Protein AF-A0A183CCS7-F1 (afdb_monomer_lite)

Structure (mmCIF, N/CA/C/O backbone):
data_AF-A0A183CCS7-F1
#
_entry.id   AF-A0A183CCS7-F1
#
loop_
_atom_site.group_PDB
_atom_site.id
_atom_site.type_symbol
_atom_site.label_atom_id
_atom_site.label_alt_id
_atom_site.label_comp_id
_atom_site.label_asym_id
_atom_site.label_entity_id
_atom_site.label_seq_id
_atom_site.pdbx_PDB_ins_code
_atom_site.Cartn_x
_atom_site.Cartn_y
_atom_site.Cartn_z
_atom_site.occupancy
_atom_site.B_iso_or_equiv
_atom_site.auth_seq_id
_atom_site.auth_comp_id
_atom_site.auth_asym_id
_atom_site.auth_atom_id
_atom_site.pdbx_PDB_model_num
ATOM 1 N N . MET A 1 1 ? 21.410 -47.458 -15.357 1.00 35.12 1 MET A N 1
ATOM 2 C CA . MET A 1 1 ? 21.251 -46.544 -16.511 1.00 35.12 1 MET A CA 1
ATOM 3 C C . MET A 1 1 ? 19.764 -46.298 -16.688 1.00 35.12 1 MET A C 1
ATOM 5 O O . MET A 1 1 ? 19.056 -47.263 -16.895 1.00 35.12 1 MET A O 1
ATOM 9 N N . GLY A 1 2 ? 19.182 -45.120 -16.557 1.00 37.88 2 GLY A N 1
ATOM 10 C CA . GLY A 1 2 ? 19.620 -43.826 -16.062 1.00 37.88 2 GLY A CA 1
ATOM 11 C C . GLY A 1 2 ? 18.314 -43.089 -15.778 1.00 37.88 2 GLY A C 1
ATOM 12 O O . GLY A 1 2 ? 17.554 -42.824 -16.704 1.00 37.88 2 GLY A O 1
ATOM 13 N N . GLU A 1 3 ? 18.003 -42.858 -14.507 1.00 28.66 3 GLU A N 1
ATOM 14 C CA . GLU A 1 3 ? 16.833 -42.075 -14.124 1.00 28.66 3 GLU A CA 1
ATOM 15 C C . GLU A 1 3 ? 17.146 -40.606 -14.406 1.00 28.66 3 GLU A C 1
ATOM 17 O O . GLU A 1 3 ? 17.997 -39.987 -13.763 1.00 28.66 3 GLU A O 1
ATOM 22 N N . THR A 1 4 ? 16.494 -40.049 -15.424 1.00 35.38 4 THR A N 1
ATOM 23 C CA . THR A 1 4 ? 16.512 -38.617 -15.705 1.00 35.38 4 THR A CA 1
ATOM 24 C C . THR A 1 4 ? 15.770 -37.900 -14.585 1.00 35.38 4 THR A C 1
ATOM 26 O O . THR A 1 4 ? 14.557 -37.710 -14.636 1.00 35.38 4 THR A O 1
ATOM 29 N N . SER A 1 5 ? 16.521 -37.512 -13.557 1.00 31.56 5 SER A N 1
ATOM 30 C CA . SER A 1 5 ? 16.091 -36.570 -12.532 1.00 31.56 5 SER A CA 1
ATOM 31 C C . SER A 1 5 ? 15.910 -35.196 -13.184 1.00 31.56 5 SER A C 1
ATOM 33 O O . SER A 1 5 ? 16.835 -34.386 -13.271 1.00 31.56 5 SER A O 1
ATOM 35 N N . SER A 1 6 ? 14.715 -34.939 -13.715 1.00 36.22 6 SER A N 1
ATOM 36 C CA . SER A 1 6 ? 14.280 -33.589 -14.053 1.00 36.22 6 SER A CA 1
ATOM 37 C C . SER A 1 6 ? 14.121 -32.825 -12.742 1.00 36.22 6 SER A C 1
ATOM 39 O O . SER A 1 6 ? 13.126 -32.993 -12.033 1.00 36.22 6 SER A O 1
ATOM 41 N N . LYS A 1 7 ? 15.135 -32.023 -12.395 1.00 28.72 7 LYS A N 1
ATOM 42 C CA . LYS A 1 7 ? 15.062 -31.071 -11.283 1.00 28.72 7 LYS A CA 1
ATOM 43 C C . LYS A 1 7 ? 13.767 -30.258 -11.426 1.00 28.72 7 LYS A C 1
ATOM 45 O O . LYS A 1 7 ? 13.534 -29.715 -12.509 1.00 28.72 7 LYS A O 1
ATOM 50 N N . PRO A 1 8 ? 12.925 -30.160 -10.385 1.00 29.44 8 PRO A N 1
ATOM 51 C CA . PRO A 1 8 ? 11.763 -29.291 -10.443 1.00 29.44 8 PRO A CA 1
ATOM 52 C C . PRO A 1 8 ? 12.267 -27.864 -10.646 1.00 29.44 8 PRO A C 1
ATOM 54 O O . PRO A 1 8 ? 13.137 -27.406 -9.905 1.00 29.44 8 PRO A O 1
ATOM 57 N N . ALA A 1 9 ? 11.755 -27.195 -11.684 1.00 36.09 9 ALA A N 1
ATOM 58 C CA . ALA A 1 9 ? 12.022 -25.790 -11.934 1.00 36.09 9 ALA A CA 1
ATOM 59 C C . ALA A 1 9 ? 11.771 -25.025 -10.633 1.00 36.09 9 ALA A C 1
ATOM 61 O O . ALA A 1 9 ? 10.664 -25.031 -10.089 1.00 36.09 9 ALA A O 1
ATOM 62 N N . GLU A 1 10 ? 12.839 -24.446 -10.100 1.00 34.12 10 GLU A N 1
ATOM 63 C CA . GLU A 1 10 ? 12.813 -23.622 -8.910 1.00 34.12 10 GLU A CA 1
ATOM 64 C C . GLU A 1 10 ? 11.775 -22.522 -9.150 1.00 34.12 10 GLU A C 1
ATOM 66 O O . GLU A 1 10 ? 11.954 -21.657 -10.007 1.00 34.12 10 GLU A O 1
ATOM 71 N N . ARG A 1 11 ? 10.620 -22.611 -8.474 1.00 36.62 11 ARG A N 1
ATOM 72 C CA . ARG A 1 11 ? 9.589 -21.571 -8.534 1.00 36.62 11 ARG A CA 1
ATOM 73 C C . ARG A 1 11 ? 10.220 -20.300 -7.978 1.00 36.62 11 ARG A C 1
ATOM 75 O O . ARG A 1 11 ? 10.290 -20.146 -6.757 1.00 36.62 11 ARG A O 1
ATOM 82 N N . ILE A 1 12 ? 10.689 -19.424 -8.869 1.00 42.16 12 ILE A N 1
ATOM 83 C CA . ILE A 1 12 ? 11.191 -18.086 -8.551 1.00 42.16 12 ILE A CA 1
ATOM 84 C C . ILE A 1 12 ? 10.029 -17.350 -7.891 1.00 42.16 12 ILE A C 1
ATOM 86 O O . ILE A 1 12 ? 9.108 -16.879 -8.551 1.00 42.16 12 ILE A O 1
ATOM 90 N N . ARG A 1 13 ? 10.020 -17.359 -6.556 1.00 46.28 13 ARG A N 1
ATOM 91 C CA . ARG A 1 13 ? 8.863 -16.935 -5.765 1.00 46.28 13 ARG A CA 1
ATOM 92 C C . ARG A 1 13 ? 8.743 -15.424 -5.610 1.00 46.28 13 ARG A C 1
ATOM 94 O O . ARG A 1 13 ? 7.759 -14.999 -5.037 1.00 46.28 13 ARG A O 1
ATOM 101 N N . ASN A 1 14 ? 9.683 -14.640 -6.139 1.00 56.66 14 ASN A N 1
ATOM 102 C CA . ASN A 1 14 ? 9.644 -13.179 -6.156 1.00 56.66 14 ASN A CA 1
ATOM 103 C C . ASN A 1 14 ? 10.530 -12.667 -7.300 1.00 56.66 14 ASN A C 1
ATOM 105 O O . ASN A 1 14 ? 11.753 -12.654 -7.166 1.00 56.66 14 ASN A O 1
ATOM 109 N N . SER A 1 15 ? 9.943 -12.256 -8.422 1.00 66.25 15 SER A N 1
ATOM 110 C CA . SER A 1 15 ? 10.687 -11.560 -9.477 1.00 66.25 15 SER A CA 1
ATOM 111 C C . SER A 1 15 ? 10.839 -10.079 -9.106 1.00 66.25 15 SER A C 1
ATOM 113 O O . SER A 1 15 ? 9.834 -9.364 -9.121 1.00 66.25 15 SER A O 1
ATOM 115 N N . PRO A 1 16 ? 12.046 -9.583 -8.758 1.00 70.88 16 PRO A N 1
ATOM 116 C CA . PRO A 1 16 ? 12.254 -8.155 -8.508 1.00 70.88 16 PRO A CA 1
ATOM 117 C C . PRO A 1 16 ? 11.996 -7.332 -9.782 1.00 70.88 16 PRO A C 1
ATOM 119 O O . PRO A 1 16 ? 12.029 -7.908 -10.873 1.00 70.88 16 PRO A O 1
ATOM 122 N N . PRO A 1 17 ? 11.786 -6.003 -9.678 1.00 78.81 17 PRO A N 1
ATOM 123 C CA . PRO A 1 17 ? 11.663 -5.122 -10.841 1.00 78.81 17 PRO A CA 1
ATOM 124 C C . PRO A 1 17 ? 12.796 -5.340 -11.849 1.00 78.81 17 PRO A C 1
ATOM 126 O O . PRO A 1 17 ? 13.932 -5.627 -11.458 1.00 78.81 17 PRO A O 1
ATOM 129 N N . ILE A 1 18 ? 12.503 -5.202 -13.143 1.00 82.50 18 ILE A N 1
ATOM 130 C CA . ILE A 1 18 ? 13.491 -5.436 -14.207 1.00 82.50 18 ILE A CA 1
ATOM 131 C C . ILE A 1 18 ? 14.691 -4.495 -14.036 1.00 82.50 18 ILE A C 1
ATOM 133 O O . ILE A 1 18 ? 15.829 -4.934 -14.192 1.00 82.50 18 ILE A O 1
ATOM 137 N N . SER A 1 19 ? 14.465 -3.251 -13.615 1.00 80.81 19 SER A N 1
ATOM 138 C CA . SER A 1 19 ? 15.520 -2.294 -13.266 1.00 80.81 19 SER A CA 1
ATOM 139 C C . SER A 1 19 ? 16.496 -2.824 -12.215 1.00 80.81 19 SER A C 1
ATOM 141 O O . SER A 1 19 ? 17.708 -2.670 -12.363 1.00 80.81 19 SER A O 1
ATOM 143 N N . HIS A 1 20 ? 15.994 -3.512 -11.188 1.00 77.88 20 HIS A N 1
ATOM 144 C CA . HIS A 1 20 ? 16.821 -4.137 -10.158 1.00 77.88 20 HIS A CA 1
ATOM 145 C C . HIS A 1 20 ? 17.665 -5.268 -10.755 1.00 77.88 20 HIS A C 1
ATOM 147 O O . HIS A 1 20 ? 18.867 -5.342 -10.502 1.00 77.88 20 HIS A O 1
ATOM 153 N N . VAL A 1 21 ? 17.065 -6.131 -11.582 1.00 80.12 21 VAL A N 1
ATOM 154 C CA . VAL A 1 21 ? 17.793 -7.226 -12.246 1.00 80.12 21 VAL A CA 1
ATOM 155 C C . VAL A 1 21 ? 18.916 -6.681 -13.128 1.00 80.12 21 VAL A C 1
ATOM 157 O O . VAL A 1 21 ? 20.028 -7.205 -13.095 1.00 80.12 21 VAL A O 1
ATOM 160 N N . LEU A 1 22 ? 18.653 -5.609 -13.876 1.00 79.44 22 LEU A N 1
ATOM 161 C CA . LEU A 1 22 ? 19.653 -4.949 -14.718 1.00 79.44 22 LEU A CA 1
ATOM 162 C C . LEU A 1 22 ? 20.776 -4.324 -13.883 1.00 79.44 22 LEU A C 1
ATOM 164 O O . LEU A 1 22 ? 21.947 -4.500 -14.210 1.00 79.44 22 LEU A O 1
ATOM 168 N N . ALA A 1 23 ? 20.450 -3.682 -12.758 1.00 80.25 23 ALA A N 1
ATOM 169 C CA . ALA A 1 23 ? 21.455 -3.169 -11.830 1.00 80.25 23 ALA A CA 1
ATOM 170 C C . ALA A 1 23 ? 22.350 -4.293 -11.272 1.00 80.25 23 ALA A C 1
ATOM 172 O O . ALA A 1 23 ? 23.571 -4.158 -11.266 1.00 80.25 23 ALA A O 1
ATOM 173 N N . MET A 1 24 ? 21.771 -5.437 -10.887 1.00 76.75 24 MET A N 1
ATOM 174 C CA . MET A 1 24 ? 22.535 -6.611 -10.435 1.00 76.75 24 MET A CA 1
ATOM 175 C C . MET A 1 24 ? 23.416 -7.219 -11.533 1.00 76.75 24 MET A C 1
ATOM 177 O O . MET A 1 24 ? 24.434 -7.839 -11.234 1.00 76.75 24 MET A O 1
ATOM 181 N N . LYS A 1 25 ? 23.029 -7.057 -12.801 1.00 81.31 25 LYS A N 1
ATOM 182 C CA . LYS A 1 25 ? 23.807 -7.482 -13.971 1.00 81.31 25 LYS A CA 1
ATOM 183 C C . LYS A 1 25 ? 24.825 -6.434 -14.430 1.00 81.31 25 LYS A C 1
ATOM 185 O O . LYS A 1 25 ? 25.550 -6.697 -15.384 1.00 81.31 25 LYS A O 1
ATOM 190 N N . GLY A 1 26 ? 24.900 -5.288 -13.749 1.00 80.88 26 GLY A N 1
ATOM 191 C CA . GLY A 1 26 ? 25.827 -4.207 -14.073 1.00 80.88 26 GLY A CA 1
ATOM 192 C C . GLY A 1 26 ? 25.457 -3.425 -15.333 1.00 80.88 26 GLY A C 1
ATOM 193 O O . GLY A 1 26 ? 26.345 -2.840 -15.938 1.00 80.88 26 GLY A O 1
ATOM 194 N N . CYS A 1 27 ? 24.180 -3.429 -15.732 1.00 85.06 27 CYS A N 1
ATOM 195 C CA . CYS A 1 27 ? 23.689 -2.745 -16.934 1.00 85.06 27 CYS A CA 1
ATOM 196 C C . CYS A 1 27 ? 22.442 -1.854 -16.699 1.00 85.06 27 CYS A C 1
ATOM 198 O O . CYS A 1 27 ? 21.465 -1.934 -17.455 1.00 85.06 27 CYS A O 1
ATOM 200 N N . PRO A 1 28 ? 22.406 -1.007 -15.649 1.00 79.56 28 PRO A N 1
ATOM 201 C CA . PRO A 1 28 ? 21.258 -0.138 -15.369 1.00 79.56 28 PRO A CA 1
ATOM 202 C C . PRO A 1 28 ? 20.946 0.859 -16.503 1.00 79.56 28 PRO A C 1
ATOM 204 O O . PRO A 1 28 ? 19.791 1.237 -16.689 1.00 79.56 28 PRO A O 1
ATOM 207 N N . GLU A 1 29 ? 21.936 1.248 -17.305 1.00 82.31 29 GLU A N 1
ATOM 208 C CA . GLU A 1 29 ? 21.795 2.160 -18.448 1.00 82.31 29 GLU A CA 1
ATOM 209 C C . GLU A 1 29 ? 20.862 1.626 -19.550 1.00 82.31 29 GLU A C 1
ATOM 211 O O . GLU A 1 29 ? 20.336 2.384 -20.367 1.00 82.31 29 GLU A O 1
ATOM 216 N N . VAL A 1 30 ? 20.599 0.318 -19.558 1.00 85.00 30 VAL A N 1
ATOM 217 C CA . VAL A 1 30 ? 19.693 -0.329 -20.514 1.00 85.00 30 VAL A CA 1
ATOM 218 C C . VAL A 1 30 ? 18.226 0.063 -20.272 1.00 85.00 30 VAL A C 1
ATOM 220 O O . VAL A 1 30 ? 17.407 -0.018 -21.193 1.00 85.00 30 VAL A O 1
ATOM 223 N N . ILE A 1 31 ? 17.881 0.537 -19.069 1.00 85.81 31 ILE A N 1
ATOM 224 C CA . ILE A 1 31 ? 16.506 0.882 -18.671 1.00 85.81 31 ILE A CA 1
ATOM 225 C C . ILE A 1 31 ? 15.898 1.948 -19.590 1.00 85.81 31 ILE A C 1
ATOM 227 O O . ILE A 1 31 ? 14.770 1.787 -20.063 1.00 85.81 31 ILE A O 1
ATOM 231 N N . ASP A 1 32 ? 16.638 3.014 -19.891 1.00 85.31 32 ASP A N 1
ATOM 232 C CA . ASP A 1 32 ? 16.121 4.110 -20.716 1.00 85.31 32 ASP A CA 1
ATOM 233 C C . ASP A 1 32 ? 15.856 3.659 -22.152 1.00 85.31 32 ASP A C 1
ATOM 235 O O . ASP A 1 32 ? 14.841 4.022 -22.753 1.00 85.31 32 ASP A O 1
ATOM 239 N N . ASN A 1 33 ? 16.714 2.787 -22.685 1.00 86.19 33 ASN A N 1
ATOM 240 C CA . ASN A 1 33 ? 16.530 2.192 -24.005 1.00 86.19 33 ASN A CA 1
ATOM 241 C C . ASN A 1 33 ? 15.276 1.310 -24.058 1.00 86.19 33 ASN A C 1
ATOM 243 O O . ASN A 1 33 ? 14.502 1.397 -25.018 1.00 86.19 33 ASN A O 1
ATOM 247 N N . LEU A 1 34 ? 15.033 0.514 -23.013 1.00 87.69 34 LEU A N 1
ATOM 248 C CA . LEU A 1 34 ? 13.832 -0.314 -22.885 1.00 87.69 34 LEU A CA 1
ATOM 249 C C . LEU A 1 34 ? 12.558 0.538 -22.803 1.00 87.69 34 LEU A C 1
ATOM 251 O O . LEU A 1 34 ? 11.615 0.317 -23.568 1.00 87.69 34 LEU A O 1
ATOM 255 N N . ASN A 1 35 ? 12.551 1.560 -21.945 1.00 87.31 35 ASN A N 1
ATOM 256 C CA . ASN A 1 35 ? 11.424 2.484 -21.793 1.00 87.31 35 ASN A CA 1
ATOM 257 C C . ASN A 1 35 ? 11.126 3.242 -23.096 1.00 87.31 35 ASN A C 1
ATOM 259 O O . ASN A 1 35 ? 9.968 3.399 -23.489 1.00 87.31 35 ASN A O 1
ATOM 263 N N . ASN A 1 36 ? 12.165 3.683 -23.806 1.00 86.38 36 ASN A N 1
ATOM 264 C CA . ASN A 1 36 ? 12.012 4.340 -25.101 1.00 86.38 36 ASN A CA 1
ATOM 265 C C . ASN A 1 36 ? 11.437 3.391 -26.159 1.00 86.38 36 ASN A C 1
ATOM 267 O O . ASN A 1 36 ? 10.608 3.807 -26.969 1.00 86.38 36 ASN A O 1
ATOM 271 N N . CYS A 1 37 ? 11.817 2.113 -26.145 1.00 86.50 37 CYS A N 1
ATOM 272 C CA . CYS A 1 37 ? 11.248 1.135 -27.068 1.00 86.50 37 CYS A CA 1
ATOM 273 C C . CYS A 1 37 ? 9.765 0.866 -26.801 1.00 86.50 37 CYS A C 1
ATOM 275 O O . CYS A 1 37 ? 8.997 0.793 -27.761 1.00 86.50 37 CYS A O 1
ATOM 277 N N . LEU A 1 38 ? 9.347 0.813 -25.532 1.00 84.25 38 LEU A N 1
ATOM 278 C CA . LEU A 1 38 ? 7.931 0.705 -25.160 1.00 84.25 38 LEU A CA 1
ATOM 279 C C . LEU A 1 38 ? 7.121 1.922 -25.626 1.00 84.25 38 LEU A C 1
ATOM 281 O O . LEU A 1 38 ? 6.009 1.770 -26.128 1.00 84.25 38 LEU A O 1
ATOM 285 N N . LYS A 1 39 ? 7.692 3.129 -25.527 1.00 82.81 39 LYS A N 1
ATOM 286 C CA . LYS A 1 39 ? 7.022 4.373 -25.942 1.00 82.81 39 LYS A CA 1
ATOM 287 C C . LYS A 1 39 ? 6.938 4.545 -27.461 1.00 82.81 39 LYS A C 1
ATOM 289 O O . LYS A 1 39 ? 5.900 4.967 -27.963 1.00 82.81 39 LYS A O 1
ATOM 294 N N . TYR A 1 40 ? 8.018 4.249 -28.186 1.00 82.31 40 TYR A N 1
ATOM 295 C CA . TYR A 1 40 ? 8.176 4.645 -29.594 1.00 82.31 40 TYR A CA 1
ATOM 296 C C . TYR A 1 40 ? 8.164 3.485 -30.601 1.00 82.31 40 TYR A C 1
ATOM 298 O O . TYR A 1 40 ? 8.247 3.740 -31.801 1.00 82.31 40 TYR A O 1
ATOM 306 N N . LYS A 1 41 ? 8.075 2.224 -30.151 1.00 73.12 41 LYS A N 1
ATOM 307 C CA . LYS A 1 41 ? 7.917 1.021 -30.999 1.00 73.12 41 LYS A CA 1
ATOM 308 C C . LYS A 1 41 ? 8.919 0.904 -32.155 1.00 73.12 41 LYS A C 1
ATOM 310 O O . LYS A 1 41 ? 8.580 0.517 -33.273 1.00 73.12 41 LYS A O 1
ATOM 315 N N . LYS A 1 42 ? 10.185 1.234 -31.909 1.00 76.88 42 LYS A N 1
ATOM 316 C CA . LYS A 1 42 ? 11.236 1.121 -32.929 1.00 76.88 42 LYS A CA 1
ATOM 317 C C . LYS A 1 42 ? 11.622 -0.351 -33.127 1.00 76.88 42 LYS A C 1
ATOM 319 O O . LYS A 1 42 ? 12.510 -0.836 -32.439 1.00 76.88 42 LYS A O 1
ATOM 324 N N . LEU A 1 43 ? 10.995 -1.044 -34.083 1.00 71.44 43 LEU A N 1
ATOM 325 C CA . LEU A 1 43 ? 11.168 -2.491 -34.338 1.00 71.44 43 LEU A CA 1
ATOM 326 C C . LEU A 1 43 ? 12.635 -2.961 -34.377 1.00 71.44 43 LEU A C 1
ATOM 328 O O . LEU A 1 43 ? 12.994 -3.914 -33.693 1.00 71.44 43 LEU A O 1
ATOM 332 N N . LYS A 1 44 ? 13.514 -2.239 -35.085 1.00 77.38 44 LYS A N 1
ATOM 333 C CA . LYS A 1 44 ? 14.955 -2.561 -35.144 1.00 77.38 44 LYS A CA 1
ATOM 334 C C . LYS A 1 44 ? 15.665 -2.446 -33.786 1.00 77.38 44 LYS A C 1
ATOM 336 O O . LYS A 1 44 ? 16.613 -3.177 -33.521 1.00 77.38 44 LYS A O 1
ATOM 341 N N . ALA A 1 45 ? 15.211 -1.540 -32.919 1.00 78.69 45 ALA A N 1
ATOM 342 C CA . ALA A 1 45 ? 15.757 -1.380 -31.573 1.00 78.69 45 ALA A CA 1
ATOM 343 C C . ALA A 1 45 ? 15.279 -2.495 -30.626 1.00 78.69 45 ALA A C 1
ATOM 345 O O . ALA A 1 45 ? 16.039 -2.919 -29.762 1.00 78.69 45 ALA A O 1
ATOM 346 N N . ILE A 1 46 ? 14.062 -3.019 -30.826 1.00 81.81 46 ILE A N 1
ATOM 347 C CA . ILE A 1 46 ? 13.521 -4.144 -30.044 1.00 81.81 46 ILE A CA 1
ATOM 348 C C . ILE A 1 46 ? 14.366 -5.400 -30.253 1.00 81.81 46 ILE A C 1
ATOM 350 O O . ILE A 1 46 ? 14.707 -6.075 -29.285 1.00 81.81 46 ILE A O 1
ATOM 354 N N . GLU A 1 47 ? 14.714 -5.714 -31.503 1.00 83.88 47 GLU A N 1
ATOM 355 C CA . GLU A 1 47 ? 15.507 -6.901 -31.826 1.00 83.88 47 GLU A CA 1
ATOM 356 C C . GLU A 1 47 ? 16.915 -6.811 -31.228 1.00 83.88 47 GLU A C 1
ATOM 358 O O . GLU A 1 47 ? 17.359 -7.732 -30.540 1.00 83.88 47 GLU A O 1
ATOM 363 N N . HIS A 1 48 ? 17.575 -5.662 -31.400 1.00 85.94 48 HIS A N 1
ATOM 364 C CA . HIS A 1 48 ? 18.897 -5.409 -30.833 1.00 85.94 48 HIS A CA 1
ATOM 365 C C . HIS A 1 48 ? 18.909 -5.5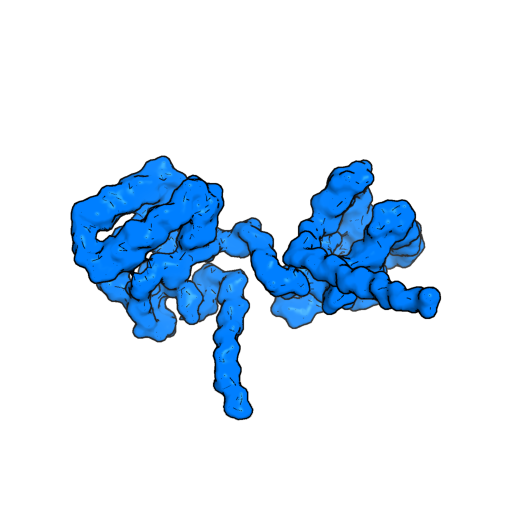34 -29.301 1.00 85.94 48 HIS A C 1
ATOM 367 O O . HIS A 1 48 ? 19.734 -6.258 -28.741 1.00 85.94 48 HIS A O 1
ATOM 373 N N . ILE A 1 49 ? 17.961 -4.886 -28.618 1.00 84.62 49 ILE A N 1
ATOM 374 C CA . ILE A 1 49 ? 17.870 -4.928 -27.154 1.00 84.62 49 ILE A CA 1
ATOM 375 C C . ILE A 1 49 ? 17.462 -6.320 -26.660 1.00 84.62 49 ILE A C 1
ATOM 377 O O . ILE A 1 49 ? 17.993 -6.795 -25.660 1.00 84.62 49 ILE A O 1
ATOM 381 N N . GLY A 1 50 ? 16.566 -7.007 -27.370 1.00 85.19 50 GLY A N 1
ATOM 382 C CA . GLY A 1 50 ? 16.181 -8.375 -27.037 1.00 85.19 50 GLY A CA 1
ATOM 383 C C . GLY A 1 50 ? 17.365 -9.343 -27.096 1.00 85.19 50 GLY A C 1
ATOM 384 O O . GLY A 1 50 ? 17.535 -10.153 -26.188 1.00 85.19 50 GLY A O 1
ATOM 385 N N . ASN A 1 51 ? 18.219 -9.220 -28.114 1.00 85.88 51 ASN A N 1
ATOM 386 C CA . ASN A 1 51 ? 19.436 -10.027 -28.222 1.00 85.88 51 ASN A CA 1
ATOM 387 C C . ASN A 1 51 ? 20.427 -9.704 -27.095 1.00 85.88 51 ASN A C 1
ATOM 389 O O . ASN A 1 51 ? 21.004 -10.615 -26.508 1.00 85.88 51 ASN A O 1
ATOM 393 N N . MET A 1 52 ? 20.575 -8.425 -26.738 1.00 86.88 52 MET A N 1
ATOM 394 C CA . MET A 1 52 ? 21.406 -8.009 -25.605 1.00 86.88 52 MET A CA 1
ATOM 395 C C . MET A 1 52 ? 20.920 -8.615 -24.279 1.00 86.88 52 MET A C 1
ATOM 397 O O . MET A 1 52 ? 21.724 -9.161 -23.529 1.00 86.88 52 MET A O 1
ATOM 401 N N . LEU A 1 53 ? 19.612 -8.580 -24.003 1.00 86.94 53 LEU A N 1
ATOM 402 C CA . LEU A 1 53 ? 19.027 -9.179 -22.798 1.00 86.94 53 LEU A CA 1
ATOM 403 C C . LEU A 1 53 ? 19.219 -10.703 -22.756 1.00 86.94 53 LEU A C 1
ATOM 405 O O . LEU A 1 53 ? 19.589 -11.248 -21.715 1.00 86.94 53 LEU A O 1
ATOM 409 N N . SER A 1 54 ? 19.033 -11.395 -23.882 1.00 86.62 54 SER A N 1
ATOM 410 C CA . SER A 1 54 ? 19.279 -12.840 -23.959 1.00 86.62 54 SER A CA 1
ATOM 411 C C . SER A 1 54 ? 20.755 -13.195 -23.766 1.00 86.62 54 SER A C 1
ATOM 413 O O . SER A 1 54 ? 21.057 -14.129 -23.028 1.00 86.62 54 SER A O 1
ATOM 415 N N . ASN A 1 55 ? 21.689 -12.399 -24.299 1.00 86.94 55 ASN A N 1
ATOM 416 C CA . ASN A 1 55 ? 23.125 -12.583 -24.049 1.00 86.94 55 ASN A CA 1
ATOM 417 C C . ASN A 1 55 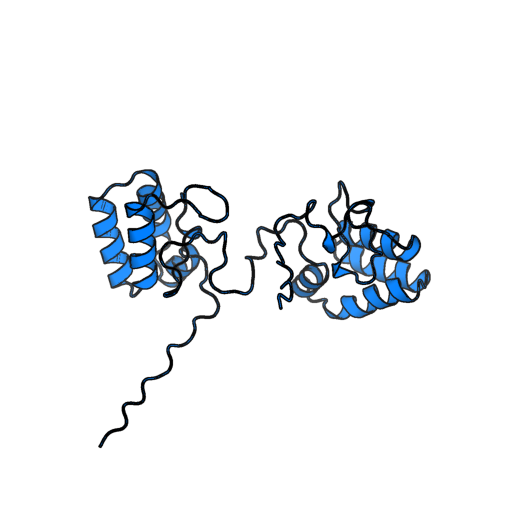? 23.498 -12.425 -22.561 1.00 86.94 55 ASN A C 1
ATOM 419 O O . ASN A 1 55 ? 24.476 -13.013 -22.106 1.00 86.94 55 ASN A O 1
ATOM 423 N N . LEU A 1 56 ? 22.709 -11.672 -21.784 1.00 84.00 56 LEU A N 1
ATOM 424 C CA . LEU A 1 56 ? 22.862 -11.529 -20.328 1.00 84.00 56 LEU A CA 1
ATOM 425 C C . LEU A 1 56 ? 22.202 -12.671 -19.523 1.00 84.00 56 LEU A C 1
ATOM 427 O O . LEU A 1 56 ? 22.217 -12.655 -18.282 1.00 84.00 56 LEU A O 1
ATOM 431 N N . GLY A 1 57 ? 21.615 -13.657 -20.211 1.00 86.00 57 GLY A N 1
ATOM 432 C CA . GLY A 1 57 ? 20.849 -14.751 -19.616 1.00 86.00 57 GLY A CA 1
ATOM 433 C C . GLY A 1 57 ? 19.500 -14.301 -19.050 1.00 86.00 57 GLY A C 1
ATOM 434 O O . GLY A 1 57 ? 18.997 -14.899 -18.100 1.00 86.00 57 GLY A O 1
ATOM 435 N N . LEU A 1 58 ? 18.930 -13.211 -19.577 1.00 87.44 58 LEU A N 1
ATOM 436 C CA . LEU A 1 58 ? 17.656 -12.638 -19.136 1.00 87.44 58 LEU A CA 1
ATOM 437 C C . LEU A 1 58 ? 16.502 -13.026 -20.074 1.00 87.44 58 LEU A C 1
ATOM 439 O O . LEU A 1 58 ? 15.624 -12.212 -20.350 1.00 87.44 58 LEU A O 1
ATOM 443 N N . ASP A 1 59 ? 16.465 -14.272 -20.554 1.00 86.44 59 ASP A N 1
ATOM 444 C CA . ASP A 1 59 ? 15.531 -14.729 -21.602 1.00 86.44 59 ASP A CA 1
ATOM 445 C C . ASP A 1 59 ? 14.053 -14.515 -21.266 1.00 86.44 59 ASP A C 1
ATOM 447 O O . ASP A 1 59 ? 13.227 -14.210 -22.129 1.00 86.44 59 ASP A O 1
ATOM 451 N N . ASN A 1 60 ? 13.720 -14.636 -19.986 1.00 83.62 60 ASN A N 1
ATOM 452 C CA . ASN A 1 60 ? 12.389 -14.367 -19.465 1.00 83.62 60 ASN A CA 1
ATOM 453 C C . ASN A 1 60 ? 12.002 -12.883 -19.609 1.00 83.62 60 ASN A C 1
ATOM 455 O O . ASN A 1 60 ? 10.886 -12.568 -20.030 1.00 83.62 60 ASN A O 1
ATOM 459 N N . ILE A 1 61 ? 12.943 -11.972 -19.336 1.00 87.19 61 ILE A N 1
ATOM 460 C CA . ILE A 1 61 ? 12.768 -10.526 -19.530 1.00 87.19 61 ILE A CA 1
ATOM 461 C C . ILE A 1 61 ? 12.705 -10.214 -21.026 1.00 87.19 61 ILE A C 1
ATOM 463 O O . ILE A 1 61 ? 11.810 -9.484 -21.445 1.00 87.19 61 ILE A O 1
ATOM 467 N N . THR A 1 62 ? 13.574 -10.823 -21.843 1.00 89.31 62 THR A N 1
ATOM 468 C CA . THR A 1 62 ? 13.547 -10.692 -23.309 1.00 89.31 62 THR A CA 1
ATOM 469 C C . THR A 1 62 ? 12.169 -11.027 -23.870 1.00 89.31 62 THR A C 1
ATOM 471 O O . THR A 1 62 ? 11.598 -10.249 -24.635 1.00 89.31 62 THR A O 1
ATOM 474 N N . ARG A 1 63 ? 11.613 -12.178 -23.476 1.00 86.12 63 ARG A N 1
ATOM 475 C CA . ARG A 1 63 ? 10.304 -12.648 -23.942 1.00 86.12 63 ARG A CA 1
ATOM 476 C C . ARG A 1 63 ? 9.182 -11.701 -23.524 1.00 86.12 63 ARG A C 1
ATOM 478 O O . ARG A 1 63 ? 8.341 -11.356 -24.351 1.00 86.12 63 ARG A O 1
ATOM 485 N N . ALA A 1 64 ? 9.175 -11.277 -22.261 1.00 85.00 64 ALA A N 1
ATOM 486 C CA . ALA A 1 64 ? 8.147 -10.388 -21.734 1.00 85.00 64 ALA A CA 1
ATOM 487 C C . ALA A 1 64 ? 8.199 -8.995 -22.380 1.00 85.00 64 ALA A C 1
ATOM 489 O O . ALA A 1 64 ? 7.160 -8.454 -22.754 1.00 85.00 64 ALA A O 1
ATOM 490 N N . PHE A 1 65 ? 9.401 -8.453 -22.582 1.00 88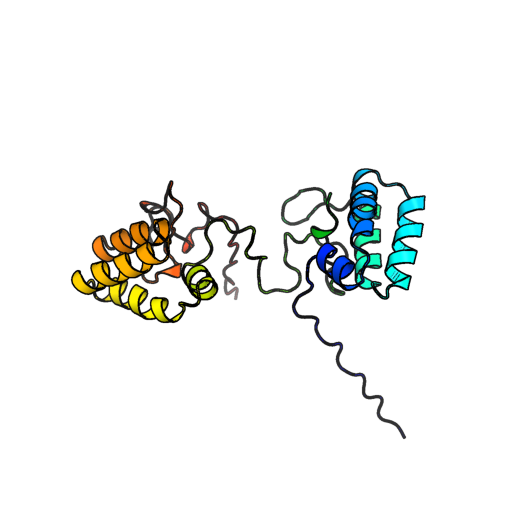.38 65 PHE A N 1
ATOM 491 C CA . PHE A 1 65 ? 9.616 -7.182 -23.264 1.00 88.38 65 PHE A CA 1
ATOM 492 C C . PHE A 1 65 ? 9.157 -7.223 -24.726 1.00 88.38 65 PHE A C 1
ATOM 494 O O . PHE A 1 65 ? 8.371 -6.367 -25.127 1.00 88.38 65 PHE A O 1
ATOM 501 N N . LYS A 1 66 ? 9.589 -8.226 -25.510 1.00 87.12 66 LYS A N 1
ATOM 502 C CA . LYS A 1 66 ? 9.179 -8.365 -26.921 1.00 87.12 66 LYS A CA 1
ATOM 503 C C . LYS A 1 66 ? 7.660 -8.385 -27.049 1.00 87.12 66 LYS A C 1
ATOM 505 O O . LYS A 1 66 ? 7.097 -7.563 -27.767 1.00 87.12 66 LYS A O 1
ATOM 510 N N . LYS A 1 67 ? 7.006 -9.226 -26.243 1.00 83.38 67 LYS A N 1
ATOM 511 C CA . LYS A 1 67 ? 5.547 -9.323 -26.200 1.00 83.38 67 LYS A CA 1
ATOM 512 C C . LYS A 1 67 ? 4.886 -7.991 -25.833 1.00 83.38 67 LYS A C 1
ATOM 514 O O . LYS A 1 67 ? 3.937 -7.581 -26.492 1.00 83.38 67 LYS A O 1
ATOM 519 N N . ALA A 1 68 ? 5.408 -7.286 -24.827 1.00 84.69 68 ALA A N 1
ATOM 520 C CA . ALA A 1 68 ? 4.846 -6.008 -24.400 1.00 84.69 68 ALA A CA 1
ATOM 521 C C . ALA A 1 68 ? 4.867 -4.945 -25.510 1.00 84.69 68 ALA A C 1
ATOM 523 O O . ALA A 1 68 ? 3.907 -4.181 -25.655 1.00 84.69 68 ALA A O 1
ATOM 524 N N . VAL A 1 69 ? 5.941 -4.907 -26.306 1.00 85.38 69 VAL A N 1
ATOM 525 C CA . VAL A 1 69 ? 6.068 -3.948 -27.408 1.00 85.38 69 VAL A CA 1
ATOM 526 C C . VAL A 1 69 ? 5.239 -4.369 -28.626 1.00 85.38 69 VAL A C 1
ATOM 528 O O . VAL A 1 69 ? 4.526 -3.532 -29.184 1.00 85.38 69 VAL A O 1
ATOM 531 N N . GLU A 1 70 ? 5.304 -5.643 -29.024 1.00 83.94 70 GLU A N 1
ATOM 532 C CA . GLU A 1 70 ? 4.587 -6.193 -30.186 1.00 83.94 70 GLU A CA 1
ATOM 533 C C . GLU A 1 70 ? 3.066 -6.095 -30.019 1.00 83.94 70 GLU A C 1
ATOM 535 O O . GLU A 1 70 ? 2.367 -5.654 -30.931 1.00 83.94 70 GLU A O 1
ATOM 540 N N . GLU A 1 71 ? 2.554 -6.423 -28.831 1.00 83.44 71 GLU A N 1
ATOM 541 C CA . GLU A 1 71 ? 1.114 -6.441 -28.551 1.00 83.44 71 GLU A CA 1
ATOM 542 C C . GLU A 1 71 ? 0.565 -5.076 -28.111 1.00 83.44 71 GLU A C 1
ATOM 544 O O . GLU A 1 71 ? -0.620 -4.960 -27.802 1.00 83.44 71 GLU A O 1
ATOM 549 N N . ASN A 1 72 ? 1.401 -4.029 -28.071 1.00 79.19 72 ASN A N 1
ATOM 550 C CA . ASN A 1 72 ? 1.037 -2.724 -27.509 1.00 79.19 72 ASN A CA 1
ATOM 551 C C . ASN A 1 72 ? 0.355 -2.865 -26.142 1.00 79.19 72 ASN A C 1
ATOM 553 O O . ASN A 1 72 ? -0.753 -2.370 -25.922 1.00 79.19 72 ASN A O 1
ATOM 557 N N . MET A 1 73 ? 1.001 -3.618 -25.265 1.00 79.12 73 MET A N 1
ATOM 558 C CA . MET A 1 73 ? 0.335 -4.267 -24.155 1.00 79.12 73 MET A CA 1
ATOM 559 C C . MET A 1 73 ? -0.451 -3.287 -23.277 1.00 79.12 73 MET A C 1
ATOM 561 O O . MET A 1 73 ? 0.075 -2.315 -22.725 1.00 79.12 73 MET A O 1
ATOM 565 N N . ILE A 1 74 ? -1.741 -3.582 -23.140 1.00 75.94 74 ILE A N 1
ATOM 566 C CA . ILE A 1 74 ? -2.654 -2.911 -22.223 1.00 75.94 74 ILE A CA 1
ATOM 567 C C . ILE A 1 74 ? -2.848 -3.838 -21.032 1.00 75.94 74 ILE A C 1
ATOM 569 O O . ILE A 1 74 ? -3.142 -5.023 -21.180 1.00 75.94 74 ILE A O 1
ATOM 573 N N . CYS A 1 75 ? -2.691 -3.298 -19.831 1.00 72.19 75 CYS A N 1
ATOM 574 C CA . CYS A 1 75 ? -2.973 -4.030 -18.616 1.00 72.19 75 CYS A CA 1
ATOM 575 C C . CYS A 1 75 ? -4.453 -4.424 -18.573 1.00 72.19 75 CYS A C 1
ATOM 577 O O . CYS A 1 75 ? -5.324 -3.569 -18.422 1.00 72.19 75 CYS A O 1
ATOM 579 N N . SER A 1 76 ? -4.740 -5.724 -18.605 1.00 60.88 76 SER A N 1
ATOM 580 C CA . SER A 1 76 ? -6.103 -6.255 -18.472 1.00 60.88 76 SER A CA 1
ATOM 581 C C . SER A 1 76 ? -6.758 -5.930 -17.123 1.00 60.88 76 SER A C 1
ATOM 583 O O . SER A 1 76 ? -7.963 -6.093 -16.968 1.00 60.88 76 SER A O 1
ATOM 585 N N . CYS A 1 77 ? -5.976 -5.496 -16.129 1.00 60.75 77 CYS A N 1
ATOM 586 C CA . CYS A 1 77 ? -6.445 -5.271 -14.762 1.00 60.75 77 CYS A CA 1
ATOM 587 C C . CYS A 1 77 ? -6.730 -3.805 -14.441 1.00 60.75 77 CYS A C 1
ATOM 589 O O . CYS A 1 77 ? -7.675 -3.530 -13.704 1.00 60.75 77 CYS A O 1
ATOM 591 N N . CYS A 1 78 ? -5.929 -2.874 -14.964 1.00 64.06 78 CYS A N 1
ATOM 592 C CA . CYS A 1 78 ? -6.115 -1.436 -14.749 1.00 64.06 78 CYS A CA 1
ATOM 593 C C . CYS A 1 78 ? -6.486 -0.670 -16.028 1.00 64.06 78 CYS A C 1
ATOM 595 O O . CYS A 1 78 ? -6.729 0.530 -15.958 1.00 64.06 78 CYS A O 1
ATOM 597 N N . GLY A 1 79 ? -6.506 -1.331 -17.189 1.00 68.56 79 GLY A N 1
ATOM 598 C CA . GLY A 1 79 ? -6.822 -0.722 -18.484 1.00 68.56 79 GLY A CA 1
ATOM 599 C C . GLY A 1 79 ? -5.752 0.235 -19.018 1.00 68.56 79 GLY A C 1
ATOM 600 O O . GLY A 1 79 ? -5.947 0.834 -20.072 1.00 68.56 79 GLY A O 1
ATOM 601 N N . LYS A 1 80 ? -4.625 0.407 -18.315 1.00 75.75 80 LYS A N 1
ATOM 602 C CA . LYS A 1 80 ? -3.551 1.321 -18.723 1.00 75.75 80 LYS A CA 1
ATOM 603 C C . LYS A 1 80 ? -2.590 0.642 -19.693 1.00 75.75 80 LYS A C 1
ATOM 605 O O . LYS A 1 80 ? -2.249 -0.528 -19.530 1.00 75.75 80 LYS A O 1
ATOM 610 N N . GLN A 1 81 ? -2.127 1.402 -20.679 1.00 81.38 81 GLN A N 1
ATOM 611 C CA . GLN A 1 81 ? -1.029 1.004 -21.556 1.00 81.38 81 GLN A CA 1
ATOM 612 C C . GLN A 1 81 ? 0.280 0.941 -20.760 1.00 81.38 81 GLN A C 1
ATOM 614 O O . GLN A 1 81 ? 0.585 1.882 -20.025 1.00 81.38 81 GLN A O 1
ATOM 619 N N . VAL A 1 82 ? 1.053 -0.128 -20.948 1.00 80.88 82 VAL A N 1
ATOM 620 C CA . VAL A 1 82 ? 2.391 -0.268 -20.361 1.00 80.88 82 VAL A CA 1
ATOM 621 C C . VAL A 1 82 ? 3.356 0.707 -21.034 1.00 80.88 82 VAL A C 1
ATOM 623 O O . VAL A 1 82 ? 3.479 0.723 -22.260 1.00 80.88 82 VAL A O 1
ATOM 626 N N . LYS A 1 83 ? 4.033 1.533 -20.234 1.00 83.62 83 LYS A N 1
ATOM 627 C CA . LYS A 1 83 ? 4.974 2.565 -20.703 1.00 83.62 83 LYS A CA 1
ATOM 628 C C . LYS A 1 83 ? 6.354 2.457 -20.066 1.00 83.62 83 LYS A C 1
ATOM 630 O O . LYS A 1 83 ? 7.286 3.078 -20.585 1.00 83.62 83 LYS A O 1
ATOM 635 N N . LEU A 1 84 ? 6.486 1.712 -18.972 1.00 84.62 84 LEU A N 1
ATOM 636 C CA . LEU A 1 84 ? 7.746 1.511 -18.262 1.00 84.62 84 LEU A CA 1
ATOM 637 C C . LEU A 1 84 ? 8.092 0.024 -18.188 1.00 84.62 84 LEU A C 1
ATOM 639 O O . LEU A 1 84 ? 7.218 -0.828 -18.057 1.00 84.62 84 LEU A O 1
ATOM 643 N N . ILE A 1 85 ? 9.383 -0.296 -18.245 1.00 83.81 85 ILE A N 1
ATOM 644 C CA . ILE A 1 85 ? 9.853 -1.681 -18.209 1.00 83.81 85 ILE A CA 1
ATOM 645 C C . ILE A 1 85 ? 9.512 -2.364 -16.884 1.00 83.81 85 ILE A C 1
ATOM 647 O O . ILE A 1 85 ? 9.111 -3.521 -16.879 1.00 83.81 85 ILE A O 1
ATOM 651 N N . ASP A 1 86 ? 9.573 -1.635 -15.771 1.00 82.75 86 ASP A N 1
ATOM 652 C CA . ASP A 1 86 ? 9.227 -2.167 -14.450 1.00 82.75 86 ASP A CA 1
ATOM 653 C C . ASP A 1 86 ? 7.736 -2.484 -14.295 1.00 82.75 86 ASP A C 1
ATOM 655 O O . ASP A 1 86 ? 7.341 -3.162 -13.347 1.00 82.75 86 ASP A O 1
ATOM 659 N N . GLU A 1 87 ? 6.903 -2.056 -15.245 1.00 78.81 87 GLU A N 1
ATOM 660 C CA . GLU A 1 87 ? 5.494 -2.424 -15.281 1.00 78.81 87 GLU A CA 1
ATOM 661 C C . GLU A 1 87 ? 5.259 -3.815 -15.899 1.00 78.81 87 GLU A C 1
ATOM 663 O O . GLU A 1 87 ? 4.125 -4.308 -15.898 1.00 78.81 87 GLU A O 1
ATOM 668 N N . ILE A 1 88 ? 6.303 -4.461 -16.431 1.00 80.75 88 ILE A N 1
ATOM 669 C CA . ILE A 1 88 ? 6.235 -5.765 -17.095 1.00 80.75 88 ILE A CA 1
ATOM 670 C C . ILE A 1 88 ? 6.621 -6.873 -16.119 1.00 80.75 88 ILE A C 1
ATOM 672 O O . ILE A 1 88 ? 7.689 -6.854 -15.508 1.00 80.75 88 ILE A O 1
ATOM 676 N N . CYS A 1 89 ? 5.781 -7.904 -16.036 1.00 79.12 89 CYS A N 1
ATOM 677 C CA . CYS A 1 89 ? 6.157 -9.131 -15.356 1.00 79.12 89 CYS A CA 1
ATOM 678 C C . CYS A 1 89 ? 6.883 -10.091 -16.308 1.00 79.12 89 CYS A C 1
ATOM 680 O O . CYS A 1 89 ? 6.415 -10.346 -17.419 1.00 79.12 89 CYS A O 1
ATOM 682 N N . TYR A 1 90 ? 8.003 -10.658 -15.854 1.00 79.69 90 TYR A N 1
ATOM 683 C CA . TYR A 1 90 ? 8.819 -11.595 -16.630 1.00 79.69 90 TYR A CA 1
ATOM 684 C C . TYR A 1 90 ? 8.791 -13.031 -16.101 1.00 79.69 90 TYR A C 1
ATOM 686 O O . TYR A 1 90 ? 9.598 -13.847 -16.530 1.00 79.69 90 TYR A O 1
ATOM 694 N N . CYS A 1 91 ? 7.891 -13.395 -15.186 1.00 76.00 91 CYS A N 1
ATOM 695 C CA . CYS A 1 91 ? 7.810 -14.798 -14.784 1.00 76.00 91 CYS A CA 1
ATOM 696 C C . CYS A 1 91 ? 7.366 -15.669 -15.974 1.00 76.00 91 CYS A C 1
ATOM 698 O O . CYS A 1 91 ? 6.511 -15.233 -16.757 1.00 76.00 91 CYS A O 1
ATOM 700 N N . PRO A 1 92 ? 7.879 -16.908 -16.090 1.00 68.69 92 PRO A N 1
ATOM 701 C CA . PRO A 1 92 ? 7.532 -17.821 -17.182 1.00 68.69 92 PRO A CA 1
ATOM 702 C C . PRO A 1 92 ? 6.020 -17.985 -17.393 1.00 68.69 92 PRO A C 1
ATOM 704 O O . PRO A 1 92 ? 5.559 -18.032 -18.532 1.00 68.69 92 PRO A O 1
ATOM 707 N N . ASP A 1 93 ? 5.252 -17.966 -16.300 1.00 63.06 93 ASP A N 1
ATOM 708 C CA . ASP A 1 93 ? 3.804 -18.200 -16.286 1.00 63.06 93 ASP A CA 1
ATOM 709 C C . ASP A 1 93 ? 2.960 -16.943 -16.575 1.00 63.06 93 ASP A C 1
ATOM 711 O O . ASP A 1 93 ? 1.732 -16.970 -16.481 1.00 63.06 93 ASP A O 1
ATOM 715 N N . SER A 1 94 ? 3.577 -15.793 -16.867 1.00 62.53 94 SER A N 1
ATOM 716 C CA . SER A 1 94 ? 2.852 -14.521 -17.054 1.00 62.53 94 SER A CA 1
ATOM 717 C C . SER A 1 94 ? 3.466 -13.585 -18.082 1.00 62.53 94 SER A C 1
ATOM 719 O O . SER A 1 94 ? 3.235 -12.374 -18.039 1.00 62.53 94 SER A O 1
ATOM 721 N N . ALA A 1 95 ? 4.187 -14.141 -19.054 1.00 53.81 95 ALA A N 1
ATOM 722 C CA . ALA A 1 95 ? 4.611 -13.391 -20.226 1.00 53.81 95 ALA A CA 1
ATOM 723 C C . ALA A 1 95 ? 3.400 -12.665 -20.859 1.00 53.81 95 ALA A C 1
ATOM 725 O O . ALA A 1 95 ? 2.448 -13.303 -21.322 1.00 53.81 95 ALA A O 1
ATOM 726 N N . GLY A 1 96 ? 3.427 -11.326 -20.870 1.00 53.47 96 GLY A N 1
ATOM 727 C CA . GLY A 1 96 ? 2.341 -10.468 -21.376 1.00 53.47 96 GLY A CA 1
ATOM 728 C C . GLY A 1 96 ? 1.346 -9.961 -20.324 1.00 53.47 96 GLY A C 1
ATOM 729 O O . GLY A 1 96 ? 0.256 -9.524 -20.687 1.00 53.47 96 GLY A O 1
ATOM 730 N N . ARG A 1 97 ? 1.677 -10.023 -19.026 1.00 62.00 97 ARG A N 1
ATOM 731 C CA . ARG A 1 97 ? 0.877 -9.420 -17.943 1.00 62.00 97 ARG A CA 1
ATOM 732 C C . ARG A 1 97 ? 1.591 -8.229 -17.305 1.00 62.00 97 ARG A C 1
ATOM 734 O O . ARG A 1 97 ? 2.813 -8.209 -17.169 1.00 62.00 97 ARG A O 1
ATOM 741 N N . CYS A 1 98 ? 0.807 -7.217 -16.939 1.00 59.81 98 CYS A N 1
ATOM 742 C CA . CYS A 1 98 ? 1.281 -6.002 -16.279 1.00 59.81 98 CYS A CA 1
ATOM 743 C C . CYS A 1 98 ? 1.415 -6.269 -14.773 1.00 59.81 98 CYS A C 1
ATOM 745 O O . CYS A 1 98 ? 0.622 -7.028 -14.212 1.00 59.81 98 CYS A O 1
ATOM 747 N N . HIS A 1 99 ? 2.369 -5.614 -14.109 1.00 56.47 99 HIS A N 1
ATOM 748 C CA . HIS A 1 99 ? 2.627 -5.716 -12.664 1.00 56.47 99 HIS A CA 1
ATOM 749 C C . HIS A 1 99 ? 1.403 -5.411 -11.775 1.00 56.47 99 HIS A C 1
ATOM 751 O O . HIS A 1 99 ? 1.395 -5.768 -10.599 1.00 56.47 99 HIS A O 1
ATOM 757 N N . CYS A 1 100 ? 0.350 -4.793 -12.329 1.00 52.12 100 CYS A N 1
ATOM 758 C CA . CYS A 1 100 ? -0.930 -4.566 -11.651 1.00 52.12 100 CYS A CA 1
ATOM 759 C C . CYS A 1 100 ? -1.607 -5.865 -11.168 1.00 52.12 100 CYS A C 1
ATOM 761 O O . CYS A 1 100 ? -2.454 -5.821 -10.279 1.00 52.12 100 CYS A O 1
ATOM 763 N N . THR A 1 101 ? -1.230 -7.017 -11.726 1.00 48.69 101 THR A N 1
ATOM 764 C CA . THR A 1 101 ? -1.413 -8.332 -11.102 1.00 48.69 101 THR A CA 1
ATOM 765 C C . THR A 1 101 ? -0.037 -8.900 -10.833 1.00 48.69 101 THR A C 1
ATOM 767 O O . THR A 1 101 ? 0.592 -9.409 -11.760 1.00 48.69 101 THR A O 1
ATOM 770 N N . GLY A 1 102 ? 0.443 -8.766 -9.594 1.00 51.12 102 GLY A N 1
ATOM 771 C CA . GLY A 1 102 ? 1.693 -9.363 -9.133 1.00 51.12 102 GLY A CA 1
ATOM 772 C C . GLY A 1 102 ? 1.698 -10.849 -9.457 1.00 51.12 102 GLY A C 1
ATOM 773 O O . GLY A 1 102 ? 1.078 -11.641 -8.765 1.00 51.12 102 GLY A O 1
ATOM 774 N N . CYS A 1 103 ? 2.320 -11.221 -10.572 1.00 48.16 103 CYS A N 1
ATOM 775 C CA . CYS A 1 103 ? 2.152 -12.564 -11.112 1.00 48.16 103 CYS A CA 1
ATOM 776 C C . CYS A 1 103 ? 2.848 -13.637 -10.252 1.00 48.16 103 CYS A C 1
ATOM 778 O O . CYS A 1 103 ? 2.606 -14.829 -10.432 1.00 48.16 103 CYS A O 1
ATOM 780 N N . CYS A 1 104 ? 3.688 -13.223 -9.307 1.00 48.62 104 CYS A N 1
ATOM 781 C CA . CYS A 1 104 ? 3.961 -14.011 -8.122 1.00 48.62 104 CYS A CA 1
ATOM 782 C C . CYS A 1 104 ? 2.883 -13.622 -7.109 1.00 48.62 104 CYS A C 1
ATOM 784 O O . CYS A 1 104 ? 2.968 -12.545 -6.521 1.00 48.62 104 CYS A O 1
ATOM 786 N N . ASP A 1 105 ? 1.851 -14.451 -6.948 1.00 41.59 105 ASP A N 1
ATOM 787 C CA . ASP A 1 105 ? 0.858 -14.296 -5.885 1.00 41.59 105 ASP A CA 1
ATOM 788 C C . ASP A 1 105 ? 1.562 -14.326 -4.523 1.00 41.59 105 ASP A C 1
ATOM 790 O O . ASP A 1 105 ? 1.788 -15.388 -3.950 1.00 41.59 105 ASP A O 1
ATOM 794 N N . THR A 1 106 ? 2.008 -13.161 -4.061 1.00 37.97 106 THR A N 1
ATOM 795 C CA . THR A 1 106 ? 2.229 -12.688 -2.688 1.00 37.97 106 THR A CA 1
ATOM 796 C C . THR A 1 106 ? 3.165 -11.486 -2.763 1.00 37.97 106 THR A C 1
ATOM 798 O O . THR A 1 106 ? 4.206 -11.531 -3.399 1.00 37.97 106 THR A O 1
ATOM 801 N N . LEU A 1 107 ? 2.792 -10.413 -2.066 1.00 37.62 107 LEU A N 1
ATOM 802 C CA . LEU A 1 107 ? 3.535 -9.155 -1.955 1.00 37.62 107 LEU A CA 1
ATOM 803 C C . LEU A 1 107 ? 3.419 -8.262 -3.194 1.00 37.62 107 LEU A C 1
ATOM 805 O O . LEU A 1 107 ? 4.326 -8.097 -4.005 1.00 37.62 107 LEU A O 1
ATOM 809 N N . GLN A 1 108 ? 2.286 -7.555 -3.232 1.00 39.62 108 GLN A N 1
ATOM 810 C CA . GLN A 1 108 ? 2.284 -6.144 -3.614 1.00 39.62 108 GLN A CA 1
ATOM 811 C C . GLN A 1 108 ? 3.606 -5.512 -3.186 1.00 39.62 108 GLN A C 1
ATOM 813 O O . GLN A 1 108 ? 3.950 -5.591 -2.005 1.00 39.62 108 GLN A O 1
ATOM 818 N N . SER A 1 109 ? 4.331 -4.892 -4.119 1.00 37.62 109 SER A N 1
ATOM 819 C CA . SER A 1 109 ? 5.395 -3.968 -3.749 1.00 37.62 109 SER A CA 1
ATOM 820 C C . SER A 1 109 ? 4.827 -3.028 -2.677 1.00 37.62 109 SER A C 1
ATOM 822 O O . SER A 1 109 ? 3.856 -2.316 -2.947 1.00 37.62 109 SER A O 1
ATOM 824 N N . PRO A 1 110 ? 5.399 -3.016 -1.462 1.00 44.91 110 PRO A N 1
ATOM 825 C CA . PRO A 1 110 ? 5.071 -2.098 -0.375 1.00 44.91 110 PRO A CA 1
ATOM 826 C C . PRO A 1 110 ? 4.938 -0.618 -0.728 1.00 44.91 110 PRO A C 1
ATOM 828 O O . PRO A 1 110 ? 4.495 0.148 0.126 1.00 44.91 110 PRO A O 1
ATOM 831 N N . ARG A 1 111 ? 5.408 -0.214 -1.914 1.00 40.78 111 ARG A N 1
ATOM 832 C CA . ARG A 1 111 ? 5.617 1.178 -2.306 1.00 40.78 111 ARG A CA 1
ATOM 833 C C . ARG A 1 111 ? 4.372 1.869 -2.868 1.00 40.78 111 ARG A C 1
ATOM 835 O O . ARG A 1 111 ? 4.376 3.089 -2.905 1.00 40.78 111 ARG A O 1
ATOM 842 N N . ASP A 1 112 ? 3.308 1.127 -3.191 1.00 44.97 112 ASP A N 1
ATOM 843 C CA . ASP A 1 112 ? 2.085 1.712 -3.775 1.00 44.97 112 ASP A CA 1
ATOM 844 C C . ASP A 1 112 ? 0.850 1.629 -2.866 1.00 44.97 112 ASP A C 1
ATOM 846 O O . ASP A 1 112 ? -0.230 2.095 -3.232 1.00 44.97 112 ASP A O 1
ATOM 850 N N . VAL A 1 113 ? 0.960 1.049 -1.668 1.00 53.34 113 VAL A N 1
ATOM 851 C CA . VAL A 1 113 ? -0.119 1.148 -0.678 1.00 53.34 113 VAL A CA 1
ATOM 852 C C . VAL A 1 113 ? 0.230 2.304 0.243 1.00 53.34 113 VAL A C 1
ATOM 854 O O . VAL A 1 113 ? 1.111 2.170 1.081 1.00 53.34 113 VAL A O 1
ATOM 857 N N . LEU A 1 114 ? -0.452 3.438 0.079 1.00 64.75 114 LEU A N 1
ATOM 858 C CA . LEU A 1 114 ? -0.267 4.616 0.934 1.00 64.75 114 LEU A CA 1
ATOM 859 C C . LEU A 1 114 ? -0.606 4.303 2.408 1.00 64.75 114 LEU A C 1
ATOM 861 O O . LEU A 1 114 ? -0.001 4.851 3.321 1.00 64.75 114 LEU A O 1
ATOM 865 N N . PHE A 1 115 ? -1.519 3.346 2.623 1.00 75.56 115 PHE A N 1
ATOM 866 C CA . PHE A 1 115 ? -1.992 2.902 3.938 1.00 75.56 115 PHE A CA 1
ATOM 867 C C . PHE A 1 115 ? -2.049 1.352 4.026 1.00 75.56 115 PHE A C 1
ATOM 869 O O . PHE A 1 115 ? -3.119 0.744 3.857 1.00 75.56 115 PHE A O 1
ATOM 876 N N . PRO A 1 116 ? -0.895 0.657 4.155 1.00 74.81 116 PRO A N 1
ATOM 877 C CA . PRO A 1 116 ? -0.826 -0.804 4.333 1.00 74.81 116 PRO A CA 1
ATOM 878 C C . PRO A 1 116 ? -1.424 -1.252 5.679 1.00 74.81 116 PRO A C 1
ATOM 880 O O . PRO A 1 116 ? -1.789 -0.407 6.482 1.00 74.81 116 PRO A O 1
ATOM 883 N N . PRO A 1 117 ? -1.617 -2.562 5.937 1.00 82.31 117 PRO A N 1
ATOM 884 C CA . PRO A 1 117 ? -2.136 -3.002 7.230 1.00 82.31 117 PRO A CA 1
ATOM 885 C C . PRO A 1 117 ? -1.196 -2.530 8.338 1.00 82.31 117 PRO A C 1
ATOM 887 O O . PRO A 1 117 ? 0.021 -2.495 8.127 1.00 82.31 117 PRO A O 1
ATOM 890 N N . ILE A 1 118 ? -1.736 -2.192 9.507 1.00 86.19 118 ILE A N 1
ATOM 891 C CA . ILE A 1 118 ? -0.932 -1.707 10.633 1.00 86.19 118 ILE A CA 1
ATOM 892 C C . ILE A 1 118 ? 0.134 -2.749 11.004 1.00 86.19 118 ILE A C 1
ATOM 894 O O . ILE A 1 118 ? 1.294 -2.391 11.192 1.00 86.19 118 ILE A O 1
ATOM 898 N N . SER A 1 119 ? -0.184 -4.044 10.945 1.00 85.75 119 SER A N 1
ATOM 899 C CA . SER A 1 119 ? 0.782 -5.135 11.121 1.00 85.75 119 SER A CA 1
ATOM 900 C C . SER A 1 119 ? 1.972 -5.057 10.166 1.00 85.75 119 SER A C 1
ATOM 902 O O . SER A 1 119 ? 3.108 -5.322 10.564 1.00 85.75 119 SER A O 1
ATOM 904 N N . GLN A 1 120 ? 1.762 -4.661 8.910 1.00 81.56 120 GLN A N 1
ATOM 905 C CA . GLN A 1 120 ? 2.855 -4.477 7.959 1.00 81.56 120 GLN A CA 1
ATOM 906 C C . GLN A 1 120 ? 3.695 -3.246 8.292 1.00 81.56 120 GLN A C 1
ATOM 908 O O . GLN A 1 120 ? 4.915 -3.301 8.140 1.00 81.56 120 GLN A O 1
ATOM 913 N N . VAL A 1 121 ? 3.074 -2.153 8.747 1.00 83.81 121 VAL A N 1
ATOM 914 C CA . VAL A 1 121 ? 3.809 -0.962 9.203 1.00 83.81 121 VAL A CA 1
ATOM 915 C C . VAL A 1 121 ? 4.693 -1.313 10.395 1.00 83.81 121 VAL A C 1
ATOM 917 O O . VAL A 1 121 ? 5.880 -0.992 10.387 1.00 83.81 121 VAL A O 1
ATOM 920 N N . LEU A 1 122 ? 4.157 -2.036 11.377 1.00 84.00 122 LEU A N 1
ATOM 921 C CA . LEU A 1 122 ? 4.897 -2.432 12.574 1.00 84.00 122 LEU A CA 1
ATOM 922 C C . LEU A 1 122 ? 6.042 -3.399 12.251 1.00 84.00 122 LEU A C 1
ATOM 924 O O . LEU A 1 122 ? 7.151 -3.234 12.751 1.00 84.00 122 LEU A O 1
ATOM 928 N N . ASN A 1 123 ? 5.822 -4.357 11.345 1.00 81.88 123 ASN A N 1
ATOM 929 C CA . ASN A 1 123 ? 6.894 -5.227 10.854 1.00 81.88 123 ASN A CA 1
ATOM 930 C C . ASN A 1 123 ? 8.044 -4.427 10.217 1.00 81.88 123 ASN A C 1
ATOM 932 O O . ASN A 1 123 ? 9.210 -4.703 10.492 1.00 81.88 123 ASN A O 1
ATOM 936 N N . ARG A 1 124 ? 7.735 -3.411 9.397 1.00 80.44 124 ARG A N 1
ATOM 937 C CA . ARG A 1 124 ? 8.752 -2.559 8.749 1.00 80.44 124 ARG A CA 1
ATOM 938 C C . ARG A 1 124 ? 9.529 -1.697 9.741 1.00 80.44 124 ARG A C 1
ATOM 940 O O . ARG A 1 124 ? 10.687 -1.398 9.480 1.00 80.44 124 ARG A O 1
ATOM 947 N N . ASN A 1 125 ? 8.908 -1.332 10.859 1.00 80.12 125 ASN A N 1
ATOM 948 C CA . ASN A 1 125 ? 9.542 -0.577 11.938 1.00 80.12 125 ASN A CA 1
ATOM 949 C C . ASN A 1 125 ? 10.205 -1.482 12.996 1.00 80.12 125 ASN A C 1
ATOM 951 O O . ASN A 1 125 ? 10.629 -0.997 14.039 1.00 80.12 125 ASN A O 1
ATOM 955 N N . GLY A 1 126 ? 10.296 -2.797 12.755 1.00 82.56 126 GLY A N 1
ATOM 956 C CA . GLY A 1 126 ? 10.952 -3.732 13.674 1.00 82.56 126 GLY A CA 1
ATOM 957 C C . GLY A 1 126 ? 10.194 -3.971 14.985 1.00 82.56 126 GLY A C 1
ATOM 958 O O . GLY A 1 126 ? 10.770 -4.491 15.938 1.00 82.56 126 GLY A O 1
ATOM 959 N N . CYS A 1 127 ? 8.902 -3.635 15.048 1.00 88.12 127 CYS A N 1
ATOM 960 C CA . CYS A 1 127 ? 8.079 -3.723 16.255 1.00 88.12 127 CYS A CA 1
ATOM 961 C C . CYS A 1 127 ? 6.834 -4.630 16.104 1.00 88.12 127 CYS A C 1
ATOM 963 O O . CYS A 1 127 ? 5.739 -4.246 16.524 1.00 88.12 127 CYS A O 1
ATOM 965 N N . PRO A 1 128 ? 6.944 -5.850 15.536 1.00 86.31 128 PRO A N 1
ATOM 966 C CA . PRO A 1 128 ? 5.782 -6.719 15.311 1.00 86.31 128 PRO A CA 1
ATOM 967 C C . PRO A 1 128 ? 5.044 -7.105 16.597 1.00 86.31 128 PRO A C 1
ATOM 969 O O . PRO A 1 128 ? 3.835 -7.313 16.573 1.00 86.31 128 PRO A O 1
ATOM 972 N N . HIS A 1 129 ? 5.759 -7.150 17.724 1.00 85.25 129 HIS A N 1
ATOM 973 C CA . HIS A 1 129 ? 5.212 -7.465 19.043 1.00 85.25 129 HIS A CA 1
ATOM 974 C C . HIS A 1 129 ? 4.131 -6.472 19.502 1.00 85.25 129 HIS A C 1
ATOM 976 O O . HIS A 1 129 ? 3.287 -6.832 20.318 1.00 85.25 129 HIS A O 1
ATOM 982 N N . LEU A 1 130 ? 4.107 -5.244 18.964 1.00 90.00 130 LEU A N 1
ATOM 983 C CA . LEU A 1 130 ? 3.082 -4.247 19.291 1.00 90.00 130 LEU A CA 1
ATOM 984 C C . LEU A 1 130 ? 1.676 -4.649 18.822 1.00 90.00 130 LEU A C 1
ATOM 986 O O . LEU A 1 130 ? 0.694 -4.150 19.368 1.00 90.00 130 LEU A O 1
ATOM 990 N N . MET A 1 131 ? 1.551 -5.588 17.879 1.00 91.19 131 MET A N 1
ATOM 991 C CA . MET A 1 131 ? 0.248 -6.069 17.407 1.00 91.19 131 MET A CA 1
ATOM 992 C C . MET A 1 131 ? -0.608 -6.670 18.520 1.00 91.19 131 MET A C 1
ATOM 994 O O . MET A 1 131 ? -1.808 -6.394 18.593 1.00 91.19 131 MET A O 1
ATOM 998 N N . ASP A 1 132 ? -0.001 -7.464 19.399 1.00 89.94 132 ASP A N 1
ATOM 999 C CA . ASP A 1 132 ? -0.731 -8.109 20.487 1.00 89.94 132 ASP A CA 1
ATOM 1000 C C . ASP A 1 132 ? -1.216 -7.073 21.502 1.00 89.94 132 ASP A C 1
ATOM 1002 O O . ASP A 1 132 ? -2.357 -7.136 21.959 1.00 89.94 132 ASP A O 1
ATOM 1006 N N . TYR A 1 133 ? -0.397 -6.059 21.793 1.00 90.75 133 TYR A N 1
ATOM 1007 C CA . TYR A 1 133 ? -0.785 -4.947 22.662 1.00 90.75 133 TYR A CA 1
ATOM 1008 C C . TYR A 1 133 ? -1.955 -4.150 22.081 1.00 90.75 133 TYR A C 1
ATOM 1010 O O . TYR A 1 133 ? -2.918 -3.879 22.797 1.00 90.75 133 TYR A O 1
ATOM 1018 N N . LEU A 1 134 ? -1.918 -3.833 20.784 1.00 92.50 134 LEU A N 1
ATOM 1019 C CA . LEU A 1 134 ? -2.975 -3.074 20.109 1.00 92.50 134 LEU A CA 1
ATOM 1020 C C . LEU A 1 134 ? -4.309 -3.827 20.100 1.00 92.50 134 LEU A C 1
ATOM 1022 O O . LEU A 1 134 ? -5.340 -3.267 20.476 1.00 92.50 134 LEU A O 1
ATOM 1026 N N . ASN A 1 135 ? -4.294 -5.112 19.739 1.00 91.25 135 ASN A N 1
ATOM 1027 C CA . ASN A 1 135 ? -5.504 -5.937 19.748 1.00 91.25 135 ASN A CA 1
ATOM 1028 C C . ASN A 1 135 ? -6.040 -6.153 21.173 1.00 91.25 135 ASN A C 1
ATOM 1030 O O . ASN A 1 135 ? -7.253 -6.113 21.390 1.00 91.25 135 ASN A O 1
ATOM 1034 N N . ASN A 1 136 ? -5.160 -6.323 22.165 1.00 91.00 136 ASN A N 1
ATOM 1035 C CA . ASN A 1 136 ? -5.574 -6.409 23.566 1.00 91.00 136 ASN A CA 1
ATOM 1036 C C . ASN A 1 136 ? -6.200 -5.098 24.056 1.00 91.00 136 ASN A C 1
ATOM 1038 O O . ASN A 1 136 ? -7.196 -5.139 24.779 1.00 91.00 136 ASN A O 1
ATOM 1042 N N . CYS A 1 137 ? -5.672 -3.945 23.640 1.00 91.56 137 CYS A N 1
ATOM 1043 C CA . CYS A 1 137 ? -6.257 -2.646 23.961 1.00 91.56 137 CYS A CA 1
ATOM 1044 C C . CYS A 1 137 ? -7.658 -2.487 23.358 1.00 91.56 137 CYS A C 1
ATOM 1046 O O . CYS A 1 137 ? -8.570 -2.089 24.081 1.00 91.56 137 CYS A O 1
ATOM 1048 N N . LEU A 1 138 ? -7.856 -2.875 22.091 1.00 87.44 138 LEU A N 1
ATOM 1049 C CA . LEU A 1 138 ? -9.179 -2.888 21.448 1.00 87.44 138 LEU A CA 1
ATOM 1050 C C . LEU A 1 138 ? -10.175 -3.778 22.206 1.00 87.44 138 LEU A C 1
ATOM 1052 O O . LEU A 1 138 ? -11.318 -3.389 22.430 1.00 87.44 138 LEU A O 1
ATOM 1056 N N . LYS A 1 139 ? -9.729 -4.960 22.643 1.00 89.12 139 LYS A N 1
ATOM 1057 C CA . LYS A 1 139 ? -10.581 -5.939 23.328 1.00 89.12 139 LYS A CA 1
ATOM 1058 C C . LYS A 1 139 ? -10.943 -5.539 24.760 1.00 89.12 139 LYS A C 1
ATOM 1060 O O . LYS A 1 139 ? -12.071 -5.763 25.190 1.00 89.12 139 LYS A O 1
ATOM 1065 N N . HIS A 1 140 ? -9.978 -5.027 25.521 1.00 89.06 140 HIS A N 1
ATOM 1066 C CA . HIS A 1 140 ? -10.119 -4.822 26.966 1.00 89.06 140 HIS A CA 1
ATOM 1067 C C . HIS A 1 140 ? -10.385 -3.373 27.368 1.00 89.06 140 HIS A C 1
ATOM 1069 O O . HIS A 1 140 ? -10.754 -3.137 28.517 1.00 89.06 140 HIS A O 1
ATOM 1075 N N . LYS A 1 141 ? -10.194 -2.414 26.455 1.00 84.19 141 LYS A N 1
ATOM 1076 C CA . LYS A 1 141 ? -10.474 -0.987 26.664 1.00 84.19 141 LYS A CA 1
ATOM 1077 C C . LYS A 1 141 ? -9.852 -0.381 27.925 1.00 84.19 141 LYS A C 1
ATOM 1079 O O . LYS A 1 141 ? -10.409 0.515 28.553 1.00 84.19 141 LYS A O 1
ATOM 1084 N N . ASN A 1 142 ? -8.684 -0.878 28.324 1.00 88.94 142 ASN A N 1
ATOM 1085 C CA . ASN A 1 142 ? -7.964 -0.337 29.468 1.00 88.94 142 ASN A CA 1
ATOM 1086 C C . ASN A 1 142 ? -7.326 1.001 29.073 1.00 88.94 142 ASN A C 1
ATOM 1088 O O . ASN A 1 142 ? -6.350 1.020 28.326 1.00 88.94 142 ASN A O 1
ATOM 1092 N N . THR A 1 143 ? -7.855 2.105 29.599 1.00 88.69 143 THR A N 1
ATOM 1093 C CA . THR A 1 143 ? -7.437 3.472 29.249 1.00 88.69 143 THR A CA 1
ATOM 1094 C C . THR A 1 143 ? -5.947 3.725 29.470 1.00 88.69 143 THR A C 1
ATOM 1096 O O . THR A 1 143 ? -5.303 4.317 28.611 1.00 88.69 143 THR A O 1
ATOM 1099 N N . LYS A 1 144 ? -5.359 3.195 30.551 1.00 91.94 144 LYS A N 1
ATOM 1100 C CA . LYS A 1 144 ? -3.912 3.320 30.809 1.00 91.94 144 LYS A CA 1
ATOM 1101 C C . LYS A 1 144 ? -3.077 2.574 29.770 1.00 91.94 144 LYS A C 1
ATOM 1103 O O . LYS A 1 144 ? -2.028 3.060 29.361 1.00 91.94 144 LYS A O 1
ATOM 1108 N N . ALA A 1 145 ? -3.532 1.391 29.353 1.00 91.31 145 ALA A N 1
ATOM 1109 C CA . ALA A 1 145 ? -2.854 0.616 28.318 1.00 91.31 145 ALA A CA 1
ATOM 1110 C C . ALA A 1 145 ? -2.962 1.310 26.951 1.00 91.31 145 ALA A C 1
ATOM 1112 O O . ALA A 1 145 ? -1.963 1.413 26.248 1.00 91.31 145 ALA A O 1
ATOM 1113 N N . ILE A 1 146 ? -4.138 1.854 26.621 1.00 92.75 146 ILE A N 1
ATOM 1114 C CA . ILE A 1 146 ? -4.367 2.628 25.393 1.00 92.75 146 ILE A CA 1
ATOM 1115 C C . ILE A 1 146 ? -3.455 3.855 25.348 1.00 92.75 146 ILE A C 1
ATOM 1117 O O . ILE A 1 146 ? -2.801 4.092 24.334 1.00 92.75 146 ILE A O 1
ATOM 1121 N N . GLU A 1 147 ? -3.376 4.617 26.440 1.00 93.69 147 GLU A N 1
ATOM 1122 C CA . GLU A 1 147 ? -2.519 5.798 26.524 1.00 93.69 147 GLU A CA 1
ATOM 1123 C C . GLU A 1 147 ? -1.045 5.425 26.343 1.00 93.69 147 GLU A C 1
ATOM 1125 O O . GLU A 1 147 ? -0.378 5.977 25.469 1.00 93.69 147 GLU A O 1
ATOM 1130 N N . HIS A 1 148 ? -0.566 4.426 27.091 1.00 93.88 148 HIS A N 1
ATOM 1131 C CA . HIS A 1 148 ? 0.814 3.957 27.003 1.00 93.88 148 HIS A CA 1
ATOM 1132 C C . HIS A 1 148 ? 1.175 3.452 25.597 1.00 93.88 148 HIS A C 1
ATOM 1134 O O . HIS A 1 148 ? 2.184 3.870 25.030 1.00 93.88 148 HIS A O 1
ATOM 1140 N N . THR A 1 149 ? 0.343 2.593 25.001 1.00 93.19 149 THR A N 1
ATOM 1141 C CA . THR A 1 149 ? 0.558 2.086 23.637 1.00 93.19 149 THR A CA 1
ATOM 1142 C C . THR A 1 149 ? 0.466 3.202 22.594 1.00 93.19 149 THR A C 1
ATOM 1144 O O . THR A 1 149 ? 1.231 3.198 21.633 1.00 93.19 149 THR A O 1
ATOM 1147 N N . GLY A 1 150 ? -0.416 4.185 22.787 1.00 93.06 150 GLY A N 1
ATOM 1148 C CA . GLY A 1 150 ? -0.506 5.354 21.916 1.00 93.06 150 GLY A CA 1
ATOM 1149 C C . GLY A 1 150 ? 0.757 6.218 21.948 1.00 93.06 150 GLY A C 1
ATOM 1150 O O . GLY A 1 150 ? 1.220 6.647 20.894 1.00 93.06 150 GLY A O 1
ATOM 1151 N N . THR A 1 151 ? 1.344 6.434 23.128 1.00 93.12 151 THR A N 1
ATOM 1152 C CA . THR A 1 151 ? 2.628 7.143 23.257 1.00 93.12 151 THR A CA 1
ATOM 1153 C C . THR A 1 151 ? 3.747 6.387 22.546 1.00 93.12 151 THR A C 1
ATOM 1155 O O . THR A 1 151 ? 4.447 6.990 21.742 1.00 93.12 151 THR A O 1
ATOM 1158 N N . LEU A 1 152 ? 3.843 5.061 22.728 1.00 92.56 152 LEU A N 1
ATOM 1159 C CA . LEU A 1 152 ? 4.837 4.239 22.023 1.00 92.56 152 LEU A CA 1
ATOM 1160 C C . LEU A 1 152 ? 4.740 4.384 20.497 1.00 92.56 152 LEU A C 1
ATOM 1162 O O . LEU A 1 152 ? 5.759 4.503 19.828 1.00 92.56 152 LEU A O 1
ATOM 1166 N N . LEU A 1 153 ? 3.528 4.392 19.935 1.00 91.88 153 LEU A N 1
ATOM 1167 C CA . LEU A 1 153 ? 3.339 4.587 18.495 1.00 91.88 153 LEU A CA 1
ATOM 1168 C C . LEU A 1 153 ? 3.743 5.998 18.029 1.00 91.88 153 LEU A C 1
ATOM 1170 O O . LEU A 1 153 ? 4.334 6.138 16.958 1.00 91.88 153 LEU A O 1
ATOM 1174 N N . SER A 1 154 ? 3.442 7.038 18.812 1.00 90.88 154 SER A N 1
ATOM 1175 C CA . SER A 1 154 ? 3.813 8.423 18.480 1.00 90.88 154 SER A CA 1
ATOM 1176 C C . SER A 1 154 ? 5.326 8.650 18.569 1.00 90.88 154 SER A C 1
ATOM 1178 O O . SER A 1 154 ? 5.901 9.241 17.659 1.00 90.88 154 SER A O 1
ATOM 1180 N N . ASP A 1 155 ? 6.000 8.066 19.565 1.00 89.81 155 ASP A N 1
ATOM 1181 C CA . ASP A 1 155 ? 7.468 8.098 19.685 1.00 89.81 155 ASP A CA 1
ATOM 1182 C C . ASP A 1 155 ? 8.166 7.440 18.476 1.00 89.81 155 ASP A C 1
ATOM 1184 O O . ASP A 1 155 ? 9.308 7.762 18.147 1.00 89.81 155 ASP A O 1
ATOM 1188 N N . MET A 1 156 ? 7.465 6.541 17.776 1.00 88.25 156 MET A N 1
ATOM 1189 C CA . MET A 1 156 ? 7.909 5.912 16.526 1.00 88.25 156 MET A CA 1
ATOM 1190 C C . MET A 1 156 ? 7.550 6.716 15.262 1.00 88.25 156 MET A C 1
ATOM 1192 O O . MET A 1 156 ? 7.815 6.255 14.150 1.00 88.25 156 MET A O 1
ATOM 1196 N N . G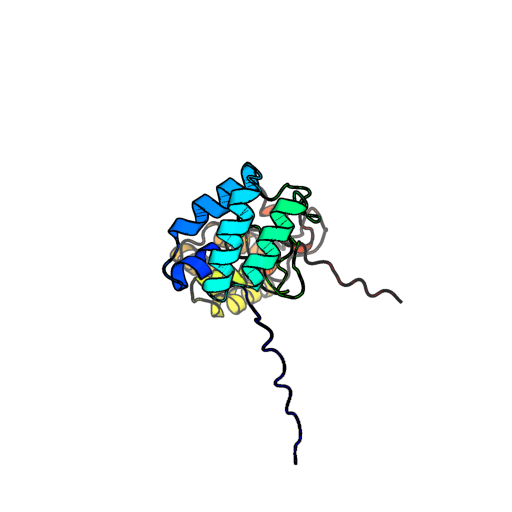LY A 1 157 ? 6.928 7.889 15.400 1.00 89.75 157 GLY A N 1
ATOM 1197 C CA . GLY A 1 157 ? 6.467 8.722 14.286 1.00 89.75 157 GLY A CA 1
ATOM 1198 C C . GLY A 1 157 ? 5.247 8.160 13.548 1.00 89.75 157 GLY A C 1
ATOM 1199 O O . GLY A 1 157 ? 5.040 8.460 12.372 1.00 89.75 157 GLY A O 1
ATOM 1200 N N . LEU A 1 158 ? 4.443 7.311 14.200 1.00 89.31 158 LEU A N 1
ATOM 1201 C CA . LEU A 1 158 ? 3.253 6.680 13.615 1.00 89.31 158 LEU A CA 1
ATOM 1202 C C . LEU A 1 158 ? 1.957 7.424 13.981 1.00 89.31 158 LEU A C 1
ATOM 1204 O O . LEU A 1 158 ? 0.933 6.796 14.245 1.00 89.31 158 LEU A O 1
ATOM 1208 N N . ASP A 1 159 ? 1.969 8.758 13.967 1.00 88.12 159 ASP A N 1
ATOM 1209 C CA . ASP A 1 159 ? 0.894 9.597 14.527 1.00 88.12 159 ASP A CA 1
ATOM 1210 C C . ASP A 1 159 ? -0.495 9.335 13.925 1.00 88.12 159 ASP A C 1
ATOM 1212 O O . ASP A 1 159 ? -1.489 9.286 14.650 1.00 88.12 159 ASP A O 1
ATOM 1216 N N . ASN A 1 160 ? -0.574 9.077 12.616 1.00 85.12 160 ASN A N 1
ATOM 1217 C CA . ASN A 1 160 ? -1.839 8.726 11.959 1.00 85.12 160 ASN A CA 1
ATOM 1218 C C . ASN A 1 160 ? -2.422 7.408 12.500 1.00 85.12 160 ASN A C 1
ATOM 1220 O O . ASN A 1 160 ? -3.632 7.285 12.683 1.00 85.12 160 ASN A O 1
ATOM 1224 N N . ILE A 1 161 ? -1.559 6.425 12.783 1.00 90.12 161 ILE A N 1
ATOM 1225 C CA . ILE A 1 161 ? -1.965 5.152 13.391 1.00 90.12 161 ILE A CA 1
ATOM 1226 C C . ILE A 1 161 ? -2.349 5.384 14.851 1.00 90.12 161 ILE A C 1
ATOM 1228 O O . ILE A 1 161 ? -3.361 4.846 15.288 1.00 90.12 161 ILE A O 1
ATOM 1232 N N . THR A 1 162 ? -1.597 6.208 15.587 1.00 91.75 162 THR A N 1
ATOM 1233 C CA . THR A 1 162 ? -1.900 6.572 16.978 1.00 91.75 162 THR A CA 1
ATOM 1234 C C . THR A 1 162 ? -3.294 7.178 17.114 1.00 91.75 162 THR A C 1
ATOM 1236 O O . THR A 1 162 ? -4.072 6.735 17.961 1.00 91.75 162 THR A O 1
ATOM 1239 N N . ALA A 1 163 ? -3.625 8.163 16.275 1.00 88.38 163 ALA A N 1
ATOM 1240 C CA . ALA A 1 163 ? -4.924 8.829 16.291 1.00 88.38 163 ALA A CA 1
ATOM 1241 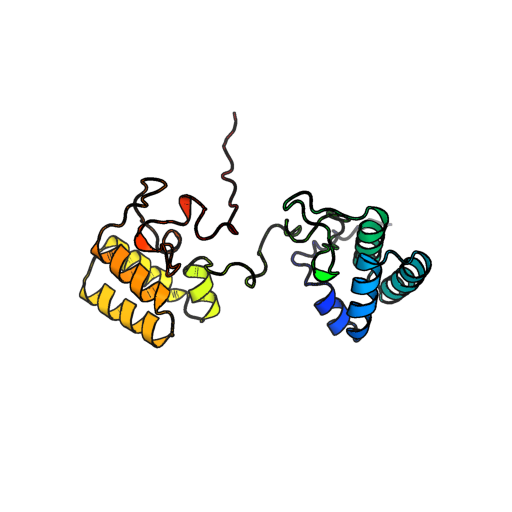C C . ALA A 1 163 ? -6.065 7.846 15.992 1.00 88.38 163 ALA A C 1
ATOM 1243 O O . ALA A 1 163 ? -7.023 7.755 16.764 1.00 88.38 163 ALA A O 1
ATOM 1244 N N . ALA A 1 164 ? -5.926 7.056 14.921 1.00 87.56 164 ALA A N 1
ATOM 1245 C CA . ALA A 1 164 ? -6.921 6.057 14.551 1.00 87.56 164 ALA A CA 1
ATOM 1246 C C . ALA A 1 164 ? -7.096 5.002 15.660 1.00 87.56 164 ALA A C 1
ATOM 1248 O O . ALA A 1 164 ? -8.220 4.649 16.015 1.00 87.56 164 ALA A O 1
ATOM 1249 N N . PHE A 1 165 ? -5.993 4.499 16.225 1.00 90.88 165 PHE A N 1
ATOM 1250 C CA . PHE A 1 165 ? -6.004 3.478 17.272 1.00 90.88 165 PHE A CA 1
ATOM 1251 C C . PHE A 1 165 ? -6.733 3.953 18.530 1.00 90.88 165 PHE A C 1
ATOM 1253 O O . PHE A 1 165 ? -7.610 3.236 19.015 1.00 90.88 165 PHE A O 1
ATOM 1260 N N . LYS A 1 166 ? -6.395 5.145 19.045 1.00 89.69 166 LYS A N 1
ATOM 1261 C CA . LYS A 1 166 ? -7.041 5.699 20.246 1.00 89.69 166 LYS A CA 1
ATOM 1262 C C . LYS A 1 166 ? -8.549 5.796 20.046 1.00 89.69 166 LYS A C 1
ATOM 1264 O O . LYS A 1 166 ? -9.302 5.270 20.862 1.00 89.69 166 LYS A O 1
ATOM 1269 N N . LYS A 1 167 ? -8.974 6.327 18.896 1.00 85.06 167 LYS A N 1
ATOM 1270 C CA . LYS A 1 167 ? -10.390 6.408 18.528 1.00 85.06 167 LYS A CA 1
ATOM 1271 C C . LYS A 1 167 ? -11.059 5.031 18.496 1.00 85.06 167 LYS A C 1
ATOM 1273 O O . LYS A 1 167 ? -12.097 4.833 19.121 1.00 85.06 167 LYS A O 1
ATOM 1278 N N . ALA A 1 168 ? -10.446 4.055 17.826 1.00 85.38 168 ALA A N 1
ATOM 1279 C CA . ALA A 1 168 ? -10.989 2.701 17.729 1.00 85.38 168 ALA A CA 1
ATOM 1280 C C . ALA A 1 168 ? -11.139 2.020 19.100 1.00 85.38 168 ALA A C 1
ATOM 1282 O O . ALA A 1 168 ? -12.159 1.377 19.363 1.00 85.38 168 ALA A O 1
ATOM 1283 N N . ALA A 1 169 ? -10.147 2.186 19.977 1.00 86.81 169 ALA A N 1
ATOM 1284 C CA . ALA A 1 169 ? -10.143 1.595 21.310 1.00 86.81 169 ALA A CA 1
ATOM 1285 C C . ALA A 1 169 ? -11.147 2.270 22.263 1.00 86.81 169 ALA A C 1
ATOM 1287 O O . ALA A 1 169 ? -11.790 1.591 23.068 1.00 86.81 169 ALA A O 1
ATOM 1288 N N . GLU A 1 170 ? -11.334 3.584 22.147 1.00 84.94 170 GLU A N 1
ATOM 1289 C CA . GLU A 1 170 ? -12.253 4.349 22.991 1.00 84.94 170 GLU A CA 1
ATOM 1290 C C . GLU A 1 170 ? -13.712 4.183 22.528 1.00 84.94 170 GLU A C 1
ATOM 1292 O O . GLU A 1 170 ? -14.580 3.818 23.328 1.00 84.94 170 GLU A O 1
ATOM 1297 N N . GLU A 1 171 ? -13.987 4.306 21.227 1.00 81.50 171 GLU A N 1
ATOM 1298 C CA . GLU A 1 171 ? -15.343 4.557 20.713 1.00 81.50 171 GLU A CA 1
ATOM 1299 C C . GLU A 1 171 ? -16.115 3.323 20.202 1.00 81.50 171 GLU A C 1
ATOM 1301 O O . GLU A 1 171 ? -17.258 3.476 19.786 1.00 81.50 171 GLU A O 1
ATOM 1306 N N . ASN A 1 172 ? -15.572 2.092 20.258 1.00 72.44 172 ASN A N 1
ATOM 1307 C CA . ASN A 1 172 ? -16.212 0.908 19.627 1.00 72.44 172 ASN A CA 1
ATOM 1308 C C . ASN A 1 172 ? -16.561 1.183 18.154 1.00 72.44 172 ASN A C 1
ATOM 1310 O O . ASN A 1 172 ? -17.725 1.175 17.750 1.00 72.44 172 ASN A O 1
ATOM 1314 N N . MET A 1 173 ? -15.539 1.473 17.350 1.00 79.06 173 MET A N 1
ATOM 1315 C CA . MET A 1 173 ? -15.750 1.920 15.978 1.00 79.06 173 MET A CA 1
ATOM 1316 C C . MET A 1 173 ? -16.536 0.911 15.133 1.00 79.06 173 MET A C 1
ATOM 1318 O O . MET A 1 173 ? -16.165 -0.258 14.999 1.00 79.06 173 MET A O 1
ATOM 1322 N N . ILE A 1 174 ? -17.586 1.412 14.483 1.00 80.81 174 ILE A N 1
ATOM 1323 C CA . ILE A 1 174 ? -18.345 0.709 13.451 1.00 80.81 174 ILE A CA 1
ATOM 1324 C C . ILE A 1 174 ? -18.077 1.406 12.123 1.00 80.81 174 ILE A C 1
ATOM 1326 O O . ILE A 1 174 ? -18.331 2.597 11.964 1.00 80.81 174 ILE A O 1
ATOM 1330 N N . CYS A 1 175 ? -17.609 0.649 11.139 1.00 76.19 175 CYS A N 1
ATOM 1331 C CA . CYS A 1 175 ? -17.347 1.160 9.803 1.00 76.19 175 CYS A CA 1
ATOM 1332 C C . CYS A 1 175 ? -18.639 1.673 9.155 1.00 76.19 175 CYS A C 1
ATOM 1334 O O . CYS A 1 175 ? -19.575 0.897 8.929 1.00 76.19 175 CYS A O 1
ATOM 1336 N N . HIS A 1 176 ? -18.686 2.952 8.776 1.00 69.50 176 HIS A N 1
ATOM 1337 C CA . HIS A 1 176 ? -19.892 3.552 8.207 1.00 69.50 176 HIS A CA 1
ATOM 1338 C C . HIS A 1 176 ? -20.297 2.885 6.882 1.00 69.50 176 HIS A C 1
ATOM 1340 O O . HIS A 1 176 ? -21.490 2.756 6.592 1.00 69.50 176 HIS A O 1
ATOM 1346 N N . ARG A 1 177 ? -19.322 2.387 6.109 1.00 70.69 177 ARG A N 1
ATOM 1347 C CA . ARG A 1 177 ? -19.564 1.758 4.803 1.00 70.69 177 ARG A CA 1
ATOM 1348 C C . ARG A 1 177 ? -20.076 0.322 4.882 1.00 70.69 177 ARG A C 1
ATOM 1350 O O . ARG A 1 177 ? -21.056 -0.004 4.223 1.00 70.69 177 ARG A O 1
ATOM 1357 N N . CYS A 1 178 ? -19.402 -0.549 5.634 1.00 76.25 178 CYS A N 1
ATOM 1358 C CA . CYS A 1 178 ? -19.756 -1.975 5.684 1.00 76.25 178 CYS A CA 1
ATOM 1359 C C . CYS A 1 178 ? -20.588 -2.357 6.916 1.00 76.25 178 CYS A C 1
ATOM 1361 O O . CYS A 1 178 ? -20.998 -3.510 7.030 1.00 76.25 178 CYS A O 1
ATOM 1363 N N . LYS A 1 179 ? -20.819 -1.405 7.831 1.00 78.88 179 LYS A N 1
ATOM 1364 C CA . LYS A 1 179 ? -21.557 -1.573 9.092 1.00 78.88 179 LYS A CA 1
ATOM 1365 C C . LYS A 1 179 ? -20.976 -2.648 10.023 1.00 78.88 179 LYS A C 1
ATOM 1367 O O . LYS A 1 179 ? -21.670 -3.118 10.918 1.00 78.88 179 LYS A O 1
ATOM 1372 N N . LYS A 1 180 ? -19.708 -3.036 9.831 1.00 79.12 180 LYS A N 1
ATOM 1373 C CA . LYS A 1 180 ? -18.990 -3.963 10.717 1.00 79.12 180 LYS A CA 1
ATOM 1374 C C . LYS A 1 180 ? -18.237 -3.202 11.797 1.00 79.12 180 LYS A C 1
ATOM 1376 O O . LYS A 1 180 ? -17.633 -2.167 11.526 1.00 79.12 180 LYS A O 1
ATOM 1381 N N . GLU A 1 181 ? -18.269 -3.756 12.998 1.00 82.81 181 GLU A N 1
ATOM 1382 C CA . GLU A 1 181 ? -17.419 -3.355 14.115 1.00 82.81 181 GLU A CA 1
ATOM 1383 C C . GLU A 1 181 ? -15.950 -3.704 13.826 1.00 82.81 181 GLU A C 1
ATOM 1385 O O . GLU A 1 181 ? -15.662 -4.781 13.294 1.00 82.81 181 GLU A O 1
ATOM 1390 N N . ILE A 1 182 ? -15.040 -2.799 14.187 1.00 81.56 182 ILE A N 1
ATOM 1391 C CA . ILE A 1 182 ? -13.592 -3.016 14.133 1.00 81.56 182 ILE A CA 1
ATOM 1392 C C . ILE A 1 182 ? -13.175 -3.846 15.345 1.00 81.56 182 ILE A C 1
ATOM 1394 O O . ILE A 1 182 ? -13.231 -3.375 16.480 1.00 81.56 182 ILE A O 1
ATOM 1398 N N . LYS A 1 183 ? -12.745 -5.085 15.101 1.00 83.31 183 LYS A N 1
ATOM 1399 C CA . LYS A 1 183 ? -12.319 -6.027 16.150 1.00 83.31 183 LYS A CA 1
ATOM 1400 C C . LYS A 1 183 ? -10.818 -6.245 16.166 1.00 83.31 183 LYS A C 1
ATOM 1402 O O . LYS A 1 183 ? -10.268 -6.605 17.205 1.00 83.31 183 LYS A O 1
ATOM 1407 N N . PHE A 1 184 ? -10.166 -6.028 15.029 1.00 86.19 184 PHE A N 1
ATOM 1408 C CA . PHE A 1 184 ? -8.727 -6.176 14.885 1.00 86.19 184 PHE A CA 1
ATOM 1409 C C . PHE A 1 184 ? -8.112 -4.899 14.337 1.00 86.19 184 PHE A C 1
ATOM 1411 O O . PHE A 1 184 ? -8.682 -4.230 13.476 1.00 86.19 184 PHE A O 1
ATOM 1418 N N . ILE A 1 185 ? -6.901 -4.593 14.793 1.00 87.38 185 ILE A N 1
ATOM 1419 C CA . ILE A 1 185 ? -6.222 -3.355 14.411 1.00 87.38 185 ILE A CA 1
ATOM 1420 C C . ILE A 1 185 ? -5.969 -3.264 12.896 1.00 87.38 185 ILE A C 1
ATOM 1422 O O . ILE A 1 185 ? -6.062 -2.193 12.319 1.00 87.38 185 ILE A O 1
ATOM 1426 N N . ASP A 1 186 ? -5.754 -4.388 12.209 1.00 86.44 186 ASP A N 1
ATOM 1427 C CA . ASP A 1 186 ? -5.543 -4.412 10.751 1.00 86.44 186 ASP A CA 1
ATOM 1428 C C . ASP A 1 186 ? -6.785 -4.076 9.915 1.00 86.44 186 ASP A C 1
ATOM 1430 O O . ASP A 1 186 ? -6.688 -3.887 8.698 1.00 86.44 186 ASP A O 1
ATOM 1434 N N . GLU A 1 187 ? -7.951 -4.011 10.551 1.00 83.44 187 GLU A N 1
ATOM 1435 C CA . GLU A 1 187 ? -9.213 -3.620 9.927 1.00 83.44 187 GLU A CA 1
ATOM 1436 C C . GLU A 1 187 ? -9.388 -2.098 9.913 1.00 83.44 187 GLU A C 1
ATOM 1438 O O . GLU A 1 187 ? -10.179 -1.571 9.124 1.00 83.44 187 GLU A O 1
ATOM 1443 N N . LEU A 1 188 ? -8.633 -1.402 10.764 1.00 83.75 188 LEU A N 1
ATOM 1444 C CA . LEU A 1 188 ? -8.705 0.031 10.968 1.00 83.75 188 LEU A CA 1
ATOM 1445 C C . LEU A 1 188 ? -8.016 0.787 9.836 1.00 83.75 188 LEU A C 1
ATOM 1447 O O . LEU A 1 188 ? -6.863 0.522 9.497 1.00 83.75 188 LEU A O 1
ATOM 1451 N N . CYS A 1 189 ? -8.725 1.764 9.280 1.00 83.25 189 CYS A N 1
ATOM 1452 C CA . CYS A 1 189 ? -8.146 2.708 8.343 1.00 83.25 189 CYS A CA 1
ATOM 1453 C C . CYS A 1 189 ? -7.460 3.844 9.110 1.00 83.25 189 CYS A C 1
ATOM 1455 O O . CYS A 1 189 ? -8.012 4.353 10.076 1.00 83.25 189 CYS A O 1
ATOM 1457 N N . TYR A 1 190 ? -6.288 4.278 8.653 1.00 84.56 190 TYR A N 1
ATOM 1458 C CA . TYR A 1 190 ? -5.568 5.424 9.224 1.00 84.56 190 TYR A CA 1
ATOM 1459 C C . TYR A 1 190 ? -5.238 6.480 8.156 1.00 84.56 190 TYR A C 1
ATOM 1461 O O . TYR A 1 190 ? -4.248 7.204 8.258 1.00 84.56 190 TYR A O 1
ATOM 1469 N N . CYS A 1 191 ? -6.065 6.559 7.104 1.00 81.50 191 CYS A N 1
ATOM 1470 C CA . CYS A 1 191 ? -6.001 7.664 6.150 1.00 81.50 191 CYS A CA 1
ATOM 1471 C C . CYS A 1 191 ? -6.453 8.967 6.849 1.00 81.50 191 CYS A C 1
ATOM 1473 O O . CYS A 1 191 ? -7.528 8.961 7.448 1.00 81.50 191 CYS A O 1
ATOM 1475 N N . PRO A 1 192 ? -5.679 10.073 6.803 1.00 75.75 192 PRO A N 1
ATOM 1476 C CA . PRO A 1 192 ? -5.995 11.295 7.552 1.00 75.75 192 PRO A CA 1
ATOM 1477 C C . PRO A 1 192 ? -7.380 11.884 7.263 1.00 75.75 192 PRO A C 1
ATOM 1479 O O . PRO A 1 192 ? -7.969 12.506 8.137 1.00 75.75 192 PRO A O 1
ATOM 1482 N N . GLU A 1 193 ? -7.895 11.677 6.050 1.00 70.44 193 GLU A N 1
ATOM 1483 C CA . GLU A 1 193 ? -9.150 12.276 5.585 1.00 70.44 193 GLU A CA 1
ATOM 1484 C C . GLU A 1 193 ? -10.405 11.492 5.995 1.00 70.44 193 GLU A C 1
ATOM 1486 O O . GLU A 1 193 ? -11.454 12.098 6.156 1.00 70.44 193 GLU A O 1
ATOM 1491 N N . ASP A 1 194 ? -10.321 10.165 6.167 1.00 67.25 194 ASP A N 1
ATOM 1492 C CA . ASP A 1 194 ? -11.514 9.315 6.353 1.00 67.25 194 ASP A CA 1
ATOM 1493 C C . ASP A 1 194 ? -11.331 8.171 7.373 1.00 67.25 194 ASP A C 1
ATOM 1495 O O . ASP A 1 194 ? -12.062 7.171 7.346 1.00 67.25 194 ASP A O 1
ATOM 1499 N N . SER A 1 195 ? -10.294 8.230 8.214 1.00 70.12 195 SER A N 1
ATOM 1500 C CA . SER A 1 195 ? -9.961 7.146 9.159 1.00 70.12 195 SER A CA 1
ATOM 1501 C C . SER A 1 195 ? -11.094 6.790 10.124 1.00 70.12 195 SER A C 1
ATOM 1503 O O . SER A 1 195 ? -11.143 5.666 10.616 1.00 70.12 195 SER A O 1
ATOM 1505 N N . ASP A 1 196 ? -12.022 7.709 10.365 1.00 66.00 196 ASP A N 1
ATOM 1506 C CA . ASP A 1 196 ? -13.138 7.560 11.288 1.00 66.00 196 ASP A CA 1
ATOM 1507 C C . ASP A 1 196 ? -14.397 6.930 10.688 1.00 66.00 196 ASP A C 1
ATOM 1509 O O . ASP A 1 196 ? -15.170 6.295 11.405 1.00 66.00 196 ASP A O 1
ATOM 1513 N N . GLU A 1 197 ? -14.602 7.063 9.383 1.00 66.06 197 GLU A N 1
ATOM 1514 C CA . GLU A 1 197 ? -15.788 6.531 8.710 1.00 66.06 197 GLU A CA 1
ATOM 1515 C C . GLU A 1 197 ? -15.503 5.247 7.918 1.00 66.06 197 GLU A C 1
ATOM 1517 O O . GLU A 1 197 ? -16.429 4.517 7.527 1.00 66.06 197 GLU A O 1
ATOM 1522 N N . LYS A 1 198 ? -14.224 4.944 7.664 1.00 69.12 198 LYS A N 1
ATOM 1523 C CA . LYS A 1 198 ? -13.811 3.865 6.760 1.00 69.12 198 LYS A CA 1
ATOM 1524 C C . LYS A 1 198 ? -13.022 2.765 7.466 1.00 69.12 198 LYS A C 1
ATOM 1526 O O . LYS A 1 198 ? -12.337 2.950 8.461 1.00 69.12 198 LYS A O 1
ATOM 1531 N N . CYS A 1 199 ? -13.110 1.576 6.882 1.00 74.62 199 CYS A N 1
ATOM 1532 C CA . CYS A 1 199 ? -12.425 0.369 7.320 1.00 74.62 199 CYS A CA 1
ATOM 1533 C C . CYS A 1 199 ? -11.830 -0.368 6.125 1.00 74.62 199 CYS A C 1
ATOM 1535 O O . CYS A 1 199 ? -12.257 -0.195 4.975 1.00 74.62 199 CYS A O 1
ATOM 1537 N N . HIS A 1 200 ? -10.887 -1.263 6.398 1.00 68.38 200 HIS A N 1
ATOM 1538 C CA . HIS A 1 200 ? -10.269 -2.085 5.368 1.00 68.38 200 HIS A CA 1
ATOM 1539 C C . HIS A 1 200 ? -11.173 -3.222 4.860 1.00 68.38 200 HIS A C 1
ATOM 1541 O O . HIS A 1 200 ? -10.943 -3.702 3.753 1.00 68.38 200 HIS A O 1
ATOM 1547 N N . HIS A 1 201 ? -12.246 -3.601 5.571 1.00 60.22 201 HIS A N 1
ATOM 1548 C CA . HIS A 1 201 ? -13.199 -4.621 5.093 1.00 60.22 201 HIS A CA 1
ATOM 1549 C C . HIS A 1 201 ? -14.003 -4.211 3.855 1.00 60.22 201 HIS A C 1
ATOM 1551 O O . HIS A 1 201 ? -14.533 -5.083 3.173 1.00 60.22 201 HIS A O 1
ATOM 1557 N N . GLY A 1 202 ? -14.178 -2.904 3.621 1.00 50.31 202 GLY A N 1
ATOM 1558 C CA . GLY A 1 202 ? -15.094 -2.366 2.609 1.00 50.31 202 GLY A CA 1
ATOM 1559 C C . GLY A 1 202 ? -14.431 -1.739 1.382 1.00 50.31 202 GLY A C 1
ATOM 1560 O O . GLY A 1 202 ? -15.161 -1.327 0.498 1.00 50.31 202 GLY A O 1
ATOM 1561 N N . THR A 1 203 ? -13.096 -1.642 1.338 1.00 55.25 203 THR A N 1
ATOM 1562 C CA . THR A 1 203 ? -12.243 -1.183 0.211 1.00 55.25 203 THR A CA 1
ATOM 1563 C C . THR A 1 203 ? -12.771 0.017 -0.613 1.00 55.25 203 THR A C 1
ATOM 1565 O O . THR A 1 203 ? -13.368 -0.172 -1.669 1.00 55.25 203 THR A O 1
ATOM 1568 N N . SER A 1 204 ? -12.612 1.263 -0.121 1.00 48.78 204 SER A N 1
ATOM 1569 C CA . SER A 1 204 ? -12.501 2.470 -0.997 1.00 48.78 204 SER A CA 1
ATOM 1570 C C . SER A 1 204 ? -11.649 3.639 -0.487 1.00 48.78 204 SER A C 1
ATOM 1572 O O . SER A 1 204 ? -11.370 4.514 -1.292 1.00 48.78 204 SER A O 1
ATOM 1574 N N . CYS A 1 205 ? -11.184 3.716 0.776 1.00 49.09 205 CYS A N 1
ATOM 1575 C CA . CYS A 1 205 ? -10.120 4.711 1.086 1.00 49.09 205 CYS A CA 1
ATOM 1576 C C . CYS A 1 205 ? -8.762 4.238 0.539 1.00 49.09 205 CYS A C 1
ATOM 1578 O O . CYS A 1 205 ? -7.919 5.025 0.131 1.00 49.09 205 CYS A O 1
ATOM 1580 N N . CYS A 1 206 ? -8.534 2.918 0.550 1.00 54.97 206 CYS A N 1
ATOM 1581 C CA . CYS A 1 206 ? -7.222 2.296 0.346 1.00 54.97 206 CYS A CA 1
ATOM 1582 C C . CYS A 1 206 ? -7.288 1.206 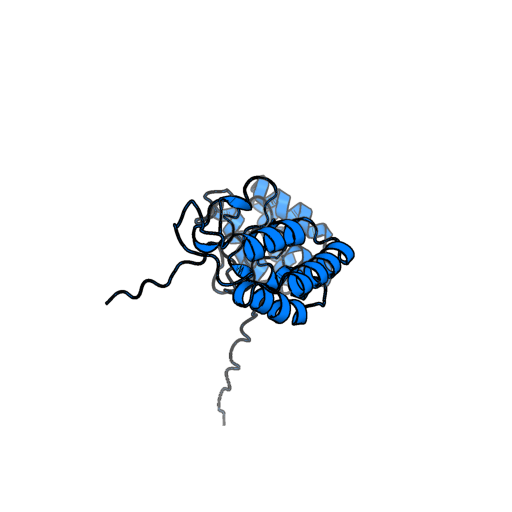-0.737 1.00 54.97 206 CYS A C 1
ATOM 1584 O O . CYS A 1 206 ? -6.900 0.060 -0.499 1.00 54.97 206 CYS A O 1
ATOM 1586 N N . ASP A 1 207 ? -7.832 1.549 -1.907 1.00 44.03 207 ASP A N 1
ATOM 1587 C CA . ASP A 1 207 ? -8.250 0.633 -2.987 1.00 44.03 207 ASP A CA 1
ATOM 1588 C C . ASP A 1 207 ? -7.178 -0.294 -3.588 1.00 44.03 207 ASP A C 1
ATOM 1590 O O . ASP A 1 207 ? -7.487 -1.137 -4.431 1.00 44.03 207 ASP A O 1
ATOM 1594 N N . ASN A 1 208 ? -5.937 -0.251 -3.105 1.00 44.31 208 ASN A N 1
ATOM 1595 C CA . ASN A 1 208 ? -4.929 -1.228 -3.500 1.00 44.31 208 ASN A CA 1
ATOM 1596 C C . ASN A 1 208 ? -5.035 -2.575 -2.773 1.00 44.31 208 ASN A C 1
ATOM 1598 O O . ASN A 1 208 ? -4.337 -3.500 -3.164 1.00 44.31 208 ASN A O 1
ATOM 1602 N N . ARG A 1 209 ? -5.937 -2.788 -1.803 1.00 44.47 209 ARG A N 1
ATOM 1603 C CA . ARG A 1 209 ? -6.197 -4.139 -1.255 1.00 44.47 209 ARG A CA 1
ATOM 1604 C C . ARG A 1 209 ? -7.421 -4.802 -1.886 1.00 44.47 209 ARG A C 1
ATOM 1606 O O . ARG A 1 209 ? -8.426 -5.021 -1.221 1.00 44.47 209 ARG A O 1
ATOM 1613 N N . LYS A 1 210 ? -7.327 -5.207 -3.157 1.00 34.66 210 LYS A N 1
ATOM 1614 C CA . LYS A 1 210 ? -8.242 -6.213 -3.729 1.00 34.66 210 LYS A CA 1
ATOM 1615 C C . LYS A 1 210 ? -7.953 -7.591 -3.116 1.00 34.66 210 LYS A C 1
ATOM 1617 O O . LYS A 1 210 ? -7.399 -8.461 -3.781 1.00 34.66 210 LYS A O 1
ATOM 1622 N N . ILE A 1 211 ? -8.328 -7.809 -1.857 1.00 32.34 211 ILE A N 1
ATOM 1623 C CA . ILE A 1 211 ? -8.505 -9.170 -1.344 1.00 32.34 211 ILE A CA 1
ATOM 1624 C C . ILE A 1 211 ? -9.875 -9.612 -1.854 1.00 32.34 211 ILE A C 1
ATOM 1626 O O . ILE A 1 211 ? -10.906 -9.261 -1.284 1.00 32.34 211 ILE A O 1
ATOM 1630 N N . LYS A 1 212 ? -9.903 -10.328 -2.984 1.00 30.70 212 LYS A N 1
ATOM 1631 C CA . LYS A 1 212 ? -11.112 -11.059 -3.367 1.00 30.70 212 LYS A CA 1
ATOM 1632 C C . LYS A 1 212 ? -11.395 -12.060 -2.252 1.00 30.70 212 LYS A C 1
ATOM 1634 O O . LYS A 1 212 ? -10.570 -12.929 -1.984 1.00 30.70 212 LYS A O 1
ATOM 1639 N N . ALA A 1 213 ? -12.560 -11.939 -1.623 1.00 27.86 213 ALA A N 1
ATOM 1640 C CA . ALA A 1 213 ? -13.137 -13.051 -0.896 1.00 27.86 213 ALA A CA 1
ATOM 1641 C C . ALA A 1 213 ? -13.240 -14.223 -1.879 1.00 27.86 213 ALA A C 1
ATOM 1643 O O . ALA A 1 213 ? -13.846 -14.082 -2.944 1.00 27.86 213 ALA A O 1
ATOM 1644 N N . LEU A 1 214 ? -12.631 -15.358 -1.540 1.00 29.52 214 LEU A N 1
ATOM 1645 C CA . LEU A 1 214 ? -13.056 -16.632 -2.099 1.00 29.52 214 LEU A CA 1
ATOM 1646 C C . LEU A 1 214 ? -14.487 -16.830 -1.606 1.00 29.52 214 LEU A C 1
ATOM 1648 O O . LEU A 1 214 ? -14.728 -17.281 -0.488 1.00 29.52 214 LEU A O 1
ATOM 1652 N N . THR A 1 215 ? -15.442 -16.395 -2.421 1.00 31.44 215 THR A N 1
ATOM 1653 C CA . THR A 1 215 ? -16.798 -16.900 -2.344 1.00 31.44 215 THR A CA 1
ATOM 1654 C C . THR A 1 215 ? -16.691 -18.403 -2.538 1.00 31.44 215 THR A C 1
ATOM 1656 O O . THR A 1 215 ? -16.297 -18.884 -3.597 1.00 31.44 215 THR A O 1
ATOM 1659 N N . SER A 1 216 ? -16.985 -19.136 -1.465 1.00 36.44 216 SER A N 1
ATOM 1660 C CA . SER A 1 216 ? -17.399 -20.524 -1.572 1.00 36.44 216 SER A CA 1
ATOM 1661 C C . SER A 1 216 ? -18.573 -20.542 -2.543 1.00 36.44 216 SER A C 1
ATOM 1663 O O . SER A 1 216 ? -19.599 -19.911 -2.277 1.00 36.44 216 SER A O 1
ATOM 1665 N N . VAL A 1 217 ? -18.389 -21.174 -3.695 1.00 33.78 217 VAL A N 1
ATOM 1666 C CA . VAL A 1 217 ? -19.484 -21.472 -4.609 1.00 33.78 217 VAL A CA 1
ATOM 1667 C C . VAL A 1 217 ? -19.558 -22.986 -4.714 1.00 33.78 217 VAL A C 1
ATOM 1669 O O . VAL A 1 217 ? -18.544 -23.644 -4.941 1.00 33.78 217 VAL A O 1
ATOM 1672 N N . HIS A 1 218 ? -20.773 -23.444 -4.426 1.00 34.19 218 HIS A N 1
ATOM 1673 C CA . HIS A 1 218 ? -21.305 -24.799 -4.423 1.00 34.19 218 HIS A CA 1
ATOM 1674 C C . HIS A 1 218 ? -20.921 -25.657 -5.627 1.00 34.19 218 HIS A C 1
ATOM 1676 O O . HIS A 1 218 ? -20.838 -25.104 -6.746 1.00 34.19 218 HIS A O 1
#

pLDDT: mean 73.04, std 18.63, range [27.86, 93.88]

Secondary structure (DSSP, 8-state):
-----------------HHHHHHHTT-TTHHHHHHHHHHH--HHHHHHHHHHHHHTT-HHHHHHHHHHHHTT-B-TTT-PBP-SGGGB---GGGTT-BTTS-SSSS---TTS-SS--HHHHHHHTT-TTHHHHHHHHHHH--HHHHHHHHHHHHHTT-HHHHHHHHHHHHHT-B-TTT--B--SGGGB---TTTTTT-BGGG-SSSTT----------

Sequence (218 aa):
MGETSSKPAERIRNSPPISHVLAMKGCPEVIDNLNNCLKYKKLKAIEHIGNMLSNLGLDNITRAFKKAVEENMICSCCGKQVKLIDEICYCPDSAGRCHCTGCCDTLQSPRDVLFPPISQVLNRNGCPHLMDYLNNCLKHKNTKAIEHTGTLLSDMGLDNITAAFKKAAEENMICHRCKKEIKFIDELCYCPEDSDEKCHHGTSCCDNRKIKALTSVH

Radius of gyration: 22.87 Å; chains: 1; bounding box: 47×59×66 Å

Foldseek 3Di:
DDPPPPPPDDQPLADAFPLVVCVVLVHNVCFVLLLVCLVPVPVVSLVVSLVVCVVSVNPLLSQLSSLLSVVQQAAPQPRHGDRGSSQTDRDPVCRRHGCLPVVSPDDDPPPPFPWAFVCVVCVVLVRNVLQVLLLVLQVVVDVVSLVVSLVVCVVSVNNLLSVLSSCLSNPQAQAQQPRDTDNGSRQATSDPPCRRNHTPVRADVGNSPPPDPPDPDD

Organism: Globodera pallida (NCBI:txid36090)